Protein AF-A0AA36NDB1-F1 (afdb_monomer_lite)

Sequence (245 aa):
MAWRTVQRSKTLLGPLLLACACWGSLTAFAGSSLCRSLRPSASLAAVTEAKVDSKAATEGDPAKLEFETYKFNLAWTKMKQAEEENSPEYPKLKQEVEDLAKVVESLGGSKPAEMMTLDEAERKVREVREDLSFEKLMQMSNEERWLLAQGLGPAFPISLILSYTLYWTLNVPFITYAYYTSVLSGAASMSLVMAGAYATSIPFKPLIYIGAILFTPWVADNIMPAISKFFKLFRLPDEQELNQL

Structure (mmCIF, N/CA/C/O backbone):
data_AF-A0AA36NDB1-F1
#
_entry.id   AF-A0AA36NDB1-F1
#
loop_
_atom_site.group_PDB
_atom_site.id
_atom_site.type_symbol
_atom_site.label_atom_id
_atom_site.label_alt_id
_atom_site.label_comp_id
_atom_site.label_asym_id
_atom_site.label_entity_id
_atom_site.label_seq_id
_atom_site.pdbx_PDB_ins_code
_atom_site.Cartn_x
_atom_site.Cartn_y
_atom_site.Cartn_z
_atom_site.occupancy
_atom_site.B_iso_or_equiv
_atom_site.auth_seq_id
_atom_site.auth_comp_id
_atom_site.auth_asym_id
_atom_site.auth_atom_id
_atom_site.pdbx_PDB_model_num
ATOM 1 N N . MET A 1 1 ? 41.898 -30.732 -46.678 1.00 47.09 1 MET A N 1
ATOM 2 C CA . MET A 1 1 ? 41.596 -29.337 -46.282 1.00 47.09 1 MET A CA 1
ATOM 3 C C . MET A 1 1 ? 40.091 -29.163 -46.042 1.00 47.09 1 MET A C 1
ATOM 5 O O . MET A 1 1 ? 39.421 -28.428 -46.745 1.00 47.09 1 MET A O 1
ATOM 9 N N . ALA A 1 2 ? 39.534 -29.861 -45.057 1.00 49.59 2 ALA A N 1
ATOM 10 C CA . ALA A 1 2 ? 38.176 -29.647 -44.548 1.00 49.59 2 ALA A CA 1
ATOM 11 C C . ALA A 1 2 ? 38.063 -30.423 -43.229 1.00 49.59 2 ALA A C 1
ATOM 13 O O . ALA A 1 2 ? 38.817 -31.377 -43.067 1.00 49.59 2 ALA A O 1
ATOM 14 N N . TRP A 1 3 ? 37.125 -30.044 -42.358 1.00 40.12 3 TRP A N 1
ATOM 15 C CA . TRP A 1 3 ? 36.840 -30.577 -41.009 1.00 40.12 3 TRP A CA 1
ATOM 16 C C . TRP A 1 3 ? 37.455 -29.804 -39.834 1.00 40.12 3 TRP A C 1
ATOM 18 O O . TRP A 1 3 ? 38.320 -30.308 -39.127 1.00 40.12 3 TRP A O 1
ATOM 28 N N . ARG A 1 4 ? 36.928 -28.601 -39.565 1.00 46.88 4 ARG A N 1
ATOM 29 C CA . ARG A 1 4 ? 36.809 -28.039 -38.204 1.00 46.88 4 ARG A CA 1
ATOM 30 C C . ARG A 1 4 ? 35.671 -27.019 -38.153 1.00 46.88 4 ARG A C 1
ATOM 32 O O . ARG A 1 4 ? 35.926 -25.851 -38.403 1.00 46.88 4 ARG A O 1
ATOM 39 N N . THR A 1 5 ? 34.461 -27.437 -37.781 1.00 53.97 5 THR A N 1
ATOM 40 C CA . THR A 1 5 ? 33.398 -26.515 -37.320 1.00 53.97 5 THR A CA 1
ATOM 41 C C . THR A 1 5 ? 32.213 -27.277 -36.718 1.00 53.97 5 THR A C 1
ATOM 43 O O . THR A 1 5 ? 31.152 -27.301 -37.312 1.00 53.97 5 THR A O 1
ATOM 46 N N . VAL A 1 6 ? 32.341 -27.875 -35.525 1.00 52.56 6 VAL A N 1
ATOM 47 C CA . VAL A 1 6 ? 31.178 -28.089 -34.631 1.00 52.56 6 VAL A CA 1
ATOM 48 C C . VAL A 1 6 ? 31.670 -28.205 -33.184 1.00 52.56 6 VAL A C 1
ATOM 50 O O . VAL A 1 6 ? 32.031 -29.288 -32.747 1.00 52.56 6 VAL A O 1
ATOM 53 N N . GLN A 1 7 ? 31.696 -27.102 -32.431 1.00 48.50 7 GLN A N 1
ATOM 54 C CA . GLN A 1 7 ? 31.586 -27.127 -30.961 1.00 48.50 7 GLN A CA 1
ATOM 55 C C . GLN A 1 7 ? 31.475 -25.694 -30.416 1.00 48.50 7 GLN A C 1
ATOM 57 O O . GLN A 1 7 ? 32.484 -25.062 -30.126 1.00 48.50 7 GLN A O 1
ATOM 62 N N . ARG A 1 8 ? 30.251 -25.160 -30.293 1.00 48.09 8 ARG A N 1
ATOM 63 C CA . ARG A 1 8 ? 29.917 -24.019 -29.410 1.00 48.09 8 ARG A CA 1
ATOM 64 C C . ARG A 1 8 ? 28.398 -23.808 -29.369 1.00 48.09 8 ARG A C 1
ATOM 66 O O . ARG A 1 8 ? 27.860 -22.919 -30.010 1.00 48.09 8 ARG A O 1
ATOM 73 N N . SER A 1 9 ? 27.690 -24.650 -28.620 1.00 45.03 9 SER A N 1
ATOM 74 C CA . SER A 1 9 ? 26.262 -24.437 -28.332 1.00 45.03 9 SER A CA 1
ATOM 75 C C . SER A 1 9 ? 25.848 -25.125 -27.025 1.00 45.03 9 SER A C 1
ATOM 77 O O . SER A 1 9 ? 24.987 -25.999 -27.020 1.00 45.03 9 SER A O 1
ATOM 79 N N . LYS A 1 10 ? 26.503 -24.794 -25.903 1.00 50.09 10 LYS A N 1
ATOM 80 C CA . LYS A 1 10 ? 26.083 -25.268 -24.563 1.00 50.09 10 LYS A CA 1
ATOM 81 C C . LYS A 1 10 ? 26.144 -24.204 -23.451 1.00 50.09 10 LYS A C 1
ATOM 83 O O . LYS A 1 10 ? 26.097 -24.554 -22.282 1.00 50.09 10 LYS A O 1
ATOM 88 N N . THR A 1 11 ? 26.198 -22.910 -23.775 1.00 53.69 11 THR A N 1
ATOM 89 C CA . THR A 1 11 ? 26.416 -21.836 -22.775 1.00 53.69 11 THR A CA 1
ATOM 90 C C . THR A 1 11 ? 25.337 -20.748 -22.715 1.00 53.69 11 THR A C 1
ATOM 92 O O . THR A 1 11 ? 25.592 -19.684 -22.166 1.00 53.69 11 THR A O 1
ATOM 95 N N . LEU A 1 12 ? 24.120 -20.986 -23.219 1.00 52.91 12 LEU A N 1
ATOM 96 C CA . LEU A 1 12 ? 23.054 -19.962 -23.221 1.00 52.91 12 LEU A CA 1
ATOM 97 C C . LEU A 1 12 ? 21.886 -20.201 -22.247 1.00 52.91 12 LEU A C 1
ATOM 99 O O . LEU A 1 12 ? 21.042 -19.326 -22.109 1.00 52.91 12 LEU A O 1
ATOM 103 N N . LEU A 1 13 ? 21.849 -21.323 -21.518 1.00 48.81 13 LEU A N 1
ATOM 104 C CA . LEU A 1 13 ? 20.774 -21.614 -20.545 1.00 48.81 13 LEU A CA 1
ATOM 105 C C . LEU A 1 13 ? 21.128 -21.291 -19.080 1.00 48.81 13 LEU A C 1
ATOM 107 O O . LEU A 1 13 ? 20.244 -21.252 -18.233 1.00 48.81 13 LEU A O 1
ATOM 111 N N . GLY A 1 14 ? 22.398 -21.010 -18.774 1.00 44.44 14 GLY A N 1
ATOM 112 C CA . GLY A 1 14 ? 22.846 -20.638 -17.424 1.00 44.44 14 GLY A CA 1
ATOM 113 C C . GLY A 1 14 ? 22.399 -19.254 -16.906 1.00 44.44 14 GLY A C 1
ATOM 114 O O . GLY A 1 14 ? 22.069 -19.156 -15.725 1.00 44.44 14 GLY A O 1
ATOM 115 N N . PRO A 1 15 ? 22.351 -18.177 -17.721 1.00 51.97 15 PRO A N 1
ATOM 116 C CA . PRO A 1 15 ? 22.129 -16.832 -17.180 1.00 51.97 15 PRO A CA 1
ATOM 117 C C . PRO A 1 15 ? 20.669 -16.513 -16.810 1.00 51.97 15 PRO A C 1
ATOM 119 O O . PRO A 1 15 ? 20.437 -15.597 -16.027 1.00 51.97 15 PRO A O 1
ATOM 122 N N . LEU A 1 16 ? 19.685 -17.274 -17.304 1.00 45.41 16 LEU A N 1
ATOM 123 C CA . LEU A 1 16 ? 18.265 -17.046 -16.991 1.00 45.41 16 LEU A CA 1
ATOM 124 C C . LEU A 1 16 ? 17.866 -17.549 -15.593 1.00 45.41 16 LEU A C 1
ATOM 126 O O . LEU A 1 16 ? 17.042 -16.921 -14.934 1.00 45.41 16 LEU A O 1
ATOM 130 N N . LEU A 1 17 ? 18.492 -18.620 -15.095 1.00 47.50 17 LEU A N 1
ATOM 131 C CA . LEU A 1 17 ? 18.220 -19.144 -13.748 1.00 47.50 17 LEU A CA 1
ATOM 132 C C . LEU A 1 17 ? 18.918 -18.338 -12.638 1.00 47.50 17 LEU A C 1
ATOM 134 O O . LEU A 1 17 ? 18.382 -18.235 -11.536 1.00 47.50 17 LEU A O 1
ATOM 138 N N . LEU A 1 18 ? 20.059 -17.693 -12.922 1.00 48.91 18 LEU A N 1
ATOM 139 C CA . LEU A 1 18 ? 20.713 -16.795 -11.958 1.00 48.91 18 LEU A CA 1
ATOM 140 C C . LEU A 1 18 ? 19.969 -15.461 -11.773 1.00 48.91 18 LEU A C 1
ATOM 142 O O . LEU A 1 18 ? 19.995 -14.899 -10.678 1.00 48.91 18 LEU A O 1
ATOM 146 N N . ALA A 1 19 ? 19.268 -14.968 -12.799 1.00 46.62 19 ALA A N 1
ATOM 147 C CA . ALA A 1 19 ? 18.508 -13.721 -12.705 1.00 46.62 19 ALA A CA 1
ATOM 148 C C . ALA A 1 19 ? 17.317 -13.818 -11.727 1.00 46.62 19 ALA A C 1
ATOM 150 O O . ALA A 1 19 ? 17.033 -12.854 -11.017 1.00 46.62 19 ALA A O 1
ATOM 151 N N . CYS A 1 20 ? 16.673 -14.987 -11.609 1.00 45.91 20 CYS A N 1
ATOM 152 C CA . CYS A 1 20 ? 15.628 -15.216 -10.602 1.00 45.91 20 CYS A CA 1
ATOM 153 C C . CYS A 1 20 ? 16.188 -15.327 -9.173 1.00 45.91 20 CYS A C 1
ATOM 155 O O . CYS A 1 20 ? 15.550 -14.857 -8.234 1.00 45.91 20 CYS A O 1
ATOM 157 N N . ALA A 1 21 ? 17.388 -15.893 -8.995 1.00 43.59 21 ALA A N 1
ATOM 158 C CA . ALA A 1 21 ? 17.998 -16.058 -7.674 1.00 43.59 21 ALA A CA 1
ATOM 159 C C . ALA A 1 21 ? 18.501 -14.729 -7.070 1.00 43.59 21 ALA A C 1
ATOM 161 O O . ALA A 1 21 ? 18.385 -14.524 -5.864 1.00 43.59 21 ALA A O 1
ATOM 162 N N . CYS A 1 22 ? 18.985 -13.786 -7.889 1.00 40.06 22 CYS A N 1
ATOM 163 C CA . CYS A 1 22 ? 19.383 -12.457 -7.400 1.00 40.06 22 CYS A CA 1
ATOM 164 C C . CYS A 1 22 ? 18.198 -11.572 -6.972 1.00 40.06 22 CYS A C 1
ATOM 166 O O . CYS A 1 22 ? 18.387 -10.652 -6.176 1.00 40.06 22 CYS A O 1
ATOM 168 N N . TRP A 1 23 ? 16.979 -11.845 -7.449 1.00 45.69 23 TRP A N 1
ATOM 169 C CA . TRP A 1 23 ? 15.807 -11.035 -7.102 1.00 45.69 23 TRP A CA 1
ATOM 170 C C . TRP A 1 23 ? 15.353 -11.250 -5.651 1.00 45.69 23 TRP A C 1
ATOM 172 O O . TRP A 1 23 ? 15.000 -10.287 -4.971 1.00 45.69 23 TRP A O 1
ATOM 182 N N . GLY A 1 24 ? 15.452 -12.483 -5.139 1.00 40.62 24 GLY A N 1
ATOM 183 C CA . GLY A 1 24 ? 15.107 -12.803 -3.747 1.00 40.62 24 GLY A CA 1
ATOM 184 C C . GLY A 1 24 ? 16.002 -12.112 -2.709 1.00 40.62 24 GLY A C 1
ATOM 185 O O . GLY A 1 24 ? 15.562 -11.842 -1.593 1.00 40.62 24 GLY A O 1
ATOM 186 N N . SER A 1 25 ? 17.241 -11.759 -3.072 1.00 42.75 25 SER A N 1
ATOM 187 C CA . SER A 1 25 ? 18.168 -11.058 -2.172 1.00 42.75 25 SER A CA 1
ATOM 188 C C . SER A 1 25 ? 17.995 -9.534 -2.167 1.00 42.75 25 SER A C 1
ATOM 190 O O . SER A 1 25 ? 18.327 -8.898 -1.168 1.00 42.75 25 SER A O 1
ATOM 192 N N . LEU A 1 26 ? 17.436 -8.928 -3.223 1.00 41.00 26 LEU A N 1
ATOM 193 C CA . LEU A 1 26 ? 17.205 -7.475 -3.263 1.00 41.00 26 LEU A CA 1
ATOM 194 C C . LEU A 1 26 ? 15.983 -7.035 -2.443 1.00 41.00 26 LEU A C 1
ATOM 196 O O . LEU A 1 26 ? 15.991 -5.937 -1.887 1.00 41.00 26 LEU A O 1
ATOM 200 N N . THR A 1 27 ? 14.973 -7.893 -2.277 1.00 46.31 27 THR A N 1
ATOM 201 C CA . THR A 1 27 ? 13.849 -7.627 -1.361 1.00 46.31 27 THR A CA 1
ATOM 202 C C . THR A 1 27 ? 14.247 -7.752 0.112 1.00 46.31 27 THR A C 1
ATOM 204 O O . THR A 1 27 ? 13.678 -7.061 0.951 1.00 46.31 27 THR A O 1
ATOM 207 N N . ALA A 1 28 ? 15.272 -8.550 0.435 1.00 42.09 28 ALA A N 1
ATOM 208 C CA . ALA A 1 28 ? 15.806 -8.658 1.795 1.00 42.09 28 ALA A CA 1
ATOM 209 C C . ALA A 1 28 ? 16.692 -7.461 2.202 1.00 42.09 28 ALA A C 1
ATOM 211 O O . ALA A 1 28 ? 16.848 -7.185 3.389 1.00 42.09 28 ALA A O 1
ATOM 212 N N . PHE A 1 29 ? 17.258 -6.716 1.243 1.00 37.47 29 PHE A N 1
ATOM 213 C CA . PHE A 1 29 ? 18.163 -5.597 1.540 1.00 37.47 29 PHE A CA 1
ATOM 214 C C . PHE A 1 29 ? 17.450 -4.237 1.675 1.00 37.47 29 PHE A C 1
ATOM 216 O O . PHE A 1 29 ? 17.952 -3.341 2.354 1.00 37.47 29 PHE A O 1
ATOM 223 N N . ALA A 1 30 ? 16.249 -4.082 1.106 1.00 40.00 30 ALA A N 1
ATOM 224 C CA . ALA A 1 30 ? 15.452 -2.858 1.250 1.00 40.00 30 ALA A CA 1
ATOM 225 C C . ALA A 1 30 ? 14.817 -2.690 2.649 1.00 40.00 30 ALA A C 1
ATOM 227 O O . ALA A 1 30 ? 14.478 -1.571 3.026 1.00 40.00 30 ALA A O 1
ATOM 228 N N . GLY A 1 31 ? 14.709 -3.765 3.443 1.00 35.62 31 GLY A N 1
ATOM 229 C CA . GLY A 1 31 ? 14.227 -3.708 4.832 1.00 35.62 31 GLY A CA 1
ATOM 230 C C . GLY A 1 31 ? 15.274 -3.246 5.854 1.00 35.62 31 GLY A C 1
ATOM 231 O O . GLY A 1 31 ? 14.922 -2.769 6.927 1.00 35.62 31 GLY A O 1
ATOM 232 N N . SER A 1 32 ? 16.567 -3.331 5.527 1.00 37.97 32 SER A N 1
ATOM 233 C CA . SER A 1 32 ? 17.648 -3.155 6.513 1.00 37.97 32 SER A CA 1
ATOM 234 C C . SER A 1 32 ? 18.238 -1.742 6.551 1.00 37.97 32 SER A C 1
ATOM 236 O O . SER A 1 32 ? 18.893 -1.373 7.525 1.00 37.97 32 SER A O 1
ATOM 238 N N . SER A 1 33 ? 18.016 -0.930 5.510 1.00 38.81 33 SER A N 1
ATOM 239 C CA . SER A 1 33 ? 18.625 0.406 5.394 1.00 38.81 33 SER A CA 1
ATOM 240 C C . SER A 1 33 ? 17.732 1.559 5.869 1.00 38.81 33 SER A C 1
ATOM 242 O O . SER A 1 33 ? 18.218 2.684 5.965 1.00 38.81 33 SER A O 1
ATOM 244 N N . LEU A 1 34 ? 16.458 1.313 6.192 1.00 40.50 34 LEU A N 1
ATOM 245 C CA . LEU A 1 34 ? 15.529 2.352 6.667 1.00 40.50 34 LEU A CA 1
ATOM 246 C C . LEU A 1 34 ? 15.464 2.485 8.201 1.00 40.50 34 LEU A C 1
ATOM 248 O O . LEU A 1 34 ? 14.891 3.447 8.697 1.00 40.50 34 LEU A O 1
ATOM 252 N N . CYS A 1 35 ? 16.121 1.600 8.963 1.00 40.00 35 CYS A N 1
ATOM 253 C CA . CYS A 1 35 ? 16.142 1.654 10.436 1.00 40.00 35 CYS A CA 1
ATOM 254 C C . CYS A 1 35 ? 17.392 2.308 11.052 1.00 40.00 35 CYS A C 1
ATOM 256 O O . CYS A 1 35 ? 17.538 2.308 12.273 1.00 40.00 35 CYS A O 1
ATOM 258 N N . ARG A 1 36 ? 18.320 2.862 10.261 1.00 40.25 36 ARG A N 1
ATOM 259 C CA . ARG A 1 36 ? 19.597 3.371 10.792 1.00 40.25 36 ARG A CA 1
ATOM 260 C C . ARG A 1 36 ? 19.917 4.788 10.312 1.00 40.25 36 ARG A C 1
ATOM 262 O O . ARG A 1 36 ? 20.909 4.973 9.627 1.00 40.25 36 ARG A O 1
ATOM 269 N N . SER A 1 37 ? 19.086 5.771 10.676 1.00 40.94 37 SER A N 1
ATOM 270 C CA . SER A 1 37 ? 19.508 7.156 10.989 1.00 40.94 37 SER A CA 1
ATOM 271 C C . SER A 1 37 ? 18.300 8.091 11.158 1.00 40.94 37 SER A C 1
ATOM 273 O O . SER A 1 37 ? 17.978 8.865 10.263 1.00 40.94 37 SER A O 1
ATOM 275 N N . LEU A 1 38 ? 17.678 8.083 12.336 1.00 38.22 38 LEU A N 1
ATOM 276 C CA . LEU A 1 38 ? 16.927 9.239 12.835 1.00 38.22 38 LEU A CA 1
ATOM 277 C C . LEU A 1 38 ? 17.410 9.525 14.259 1.00 38.22 38 LEU A C 1
ATOM 279 O O . LEU A 1 38 ? 16.829 9.084 15.245 1.00 38.22 38 LEU A O 1
ATOM 283 N N . ARG A 1 39 ? 18.539 10.240 14.357 1.00 35.44 39 ARG A N 1
ATOM 284 C CA . ARG A 1 39 ? 18.769 11.121 15.507 1.00 35.44 39 ARG A CA 1
ATOM 285 C C . ARG A 1 39 ? 17.896 12.360 15.293 1.00 35.44 39 ARG A C 1
ATOM 287 O O . ARG A 1 39 ? 17.911 12.892 14.183 1.00 35.44 39 ARG A O 1
ATOM 294 N N . PRO A 1 40 ? 17.185 12.851 16.315 1.00 36.19 40 PRO A N 1
ATOM 295 C CA . PRO A 1 40 ? 16.485 14.118 16.217 1.00 36.19 40 PRO A CA 1
ATOM 296 C C . PRO A 1 40 ? 17.521 15.249 16.239 1.00 36.19 40 PRO A C 1
ATOM 298 O O . PRO A 1 40 ? 18.122 15.539 17.273 1.00 36.19 40 PRO A O 1
ATOM 301 N N . SER A 1 41 ? 17.757 15.876 15.087 1.00 33.31 41 SER A N 1
ATOM 302 C CA . SER A 1 41 ? 18.360 17.208 15.051 1.00 33.31 41 SER A CA 1
ATOM 303 C C . SER A 1 41 ? 17.277 18.216 15.416 1.00 33.31 41 SER A C 1
ATOM 305 O O . SER A 1 41 ? 16.328 18.438 14.667 1.00 33.31 41 SER A O 1
ATOM 307 N N . ALA A 1 42 ? 17.426 18.804 16.596 1.00 39.97 42 ALA A N 1
ATOM 308 C CA . ALA A 1 42 ? 16.650 19.933 17.070 1.00 39.97 42 ALA A CA 1
ATOM 309 C C . ALA A 1 42 ? 16.959 21.181 16.225 1.00 39.97 42 ALA A C 1
ATOM 311 O O . ALA A 1 42 ? 17.835 21.956 16.587 1.00 39.97 42 ALA A O 1
ATOM 312 N N . SER A 1 43 ? 16.280 21.365 15.090 1.00 40.12 43 SER A N 1
ATOM 313 C CA . SER A 1 43 ? 16.201 22.662 14.393 1.00 40.12 43 SER A CA 1
ATOM 314 C C . SER A 1 43 ? 15.240 22.607 13.198 1.00 40.12 43 SER A C 1
ATOM 316 O O . SER A 1 43 ? 15.683 22.654 12.057 1.00 40.12 43 SER A O 1
ATOM 318 N N . LEU A 1 44 ? 13.931 22.481 13.421 1.00 34.31 44 LEU A N 1
ATOM 319 C CA . LEU A 1 44 ? 12.923 22.700 12.363 1.00 34.31 44 LEU A CA 1
ATOM 320 C C . LEU A 1 44 ? 11.564 23.136 12.945 1.00 34.31 44 LEU A C 1
ATOM 322 O O . LEU A 1 44 ? 10.510 22.857 12.392 1.00 34.31 44 LEU A O 1
ATOM 326 N N . ALA A 1 45 ? 11.591 23.864 14.063 1.00 33.97 45 ALA A N 1
ATOM 327 C CA . ALA A 1 45 ? 10.406 24.440 14.705 1.00 33.97 45 ALA A CA 1
ATOM 328 C C . ALA A 1 45 ? 9.936 25.761 14.052 1.00 33.97 45 ALA A C 1
ATOM 330 O O . ALA A 1 45 ? 9.344 26.595 14.725 1.00 33.97 45 ALA A O 1
ATOM 331 N N . ALA A 1 46 ? 10.248 26.012 12.776 1.00 34.84 46 ALA A N 1
ATOM 332 C CA . ALA A 1 46 ? 10.036 27.340 12.198 1.00 34.84 46 ALA A CA 1
ATOM 333 C C . ALA A 1 46 ? 9.788 27.359 10.682 1.00 34.84 46 ALA A C 1
ATOM 335 O O . ALA A 1 46 ? 10.284 28.262 10.028 1.00 34.84 46 ALA A O 1
ATOM 336 N N . VAL A 1 47 ? 9.052 26.401 10.103 1.00 36.22 47 VAL A N 1
ATOM 337 C CA . VAL A 1 47 ? 8.407 26.590 8.781 1.00 36.22 47 VAL A CA 1
ATOM 338 C C . VAL A 1 47 ? 7.162 25.694 8.669 1.00 36.22 47 VAL A C 1
ATOM 340 O O . VAL A 1 47 ? 7.140 24.744 7.897 1.00 36.22 47 VAL A O 1
ATOM 343 N N . THR A 1 48 ? 6.115 25.973 9.443 1.00 35.97 48 THR A N 1
ATOM 344 C CA . THR A 1 48 ? 4.763 25.443 9.172 1.00 35.97 48 THR A CA 1
ATOM 345 C C . THR A 1 48 ? 3.713 26.487 9.535 1.00 35.97 48 THR A C 1
ATOM 347 O O . THR A 1 48 ? 2.875 26.285 10.404 1.00 35.97 48 THR A O 1
ATOM 350 N N . GLU A 1 49 ? 3.762 27.624 8.850 1.00 40.53 49 GLU A N 1
ATOM 351 C CA . GLU A 1 49 ? 2.593 28.473 8.639 1.00 40.53 49 GLU A CA 1
ATOM 352 C C . GLU A 1 49 ? 2.409 28.596 7.128 1.00 40.53 49 GLU A C 1
ATOM 354 O O . GLU A 1 49 ? 3.121 29.362 6.487 1.00 40.53 49 GLU A O 1
ATOM 359 N N . ALA A 1 50 ? 1.521 27.783 6.547 1.00 37.72 50 ALA A N 1
ATOM 360 C CA . ALA A 1 50 ? 0.707 28.156 5.386 1.00 37.72 50 ALA A CA 1
ATOM 361 C C . ALA A 1 50 ? -0.136 26.971 4.881 1.00 37.72 50 ALA A C 1
ATOM 363 O O . ALA A 1 50 ? 0.313 26.149 4.089 1.00 37.72 50 ALA A O 1
ATOM 364 N N . LYS A 1 51 ? -1.419 27.026 5.254 1.00 39.81 51 LYS A N 1
ATOM 365 C CA . LYS A 1 51 ? -2.556 26.888 4.334 1.00 39.81 51 LYS A CA 1
ATOM 366 C C . LYS A 1 51 ? -2.872 25.487 3.789 1.00 39.81 51 LYS A C 1
ATOM 368 O O . LYS A 1 51 ? -2.699 25.205 2.608 1.00 39.81 51 LYS A O 1
ATOM 373 N N . VAL A 1 52 ? -3.513 24.685 4.638 1.00 35.12 52 VAL A N 1
ATOM 374 C CA . VAL A 1 52 ? -4.535 23.721 4.205 1.00 35.12 52 VAL A CA 1
ATOM 375 C C . VAL A 1 52 ? -5.869 24.186 4.782 1.00 35.12 52 VAL A C 1
ATOM 377 O O . VAL A 1 52 ? -6.192 23.951 5.943 1.00 35.12 52 VAL A O 1
ATOM 380 N N . ASP A 1 53 ? -6.624 24.903 3.952 1.00 42.78 53 ASP A N 1
ATOM 381 C CA . ASP A 1 53 ? -8.030 25.208 4.184 1.00 42.78 53 ASP A CA 1
ATOM 382 C C . ASP A 1 53 ? -8.835 23.901 4.072 1.00 42.78 53 ASP A C 1
ATOM 384 O O . ASP A 1 53 ? -9.273 23.509 2.992 1.00 42.78 53 ASP A O 1
ATOM 388 N N . SER A 1 54 ? -9.042 23.223 5.202 1.00 35.84 54 SER A N 1
ATOM 389 C CA . SER A 1 54 ? -10.153 22.287 5.370 1.00 35.84 54 SER A CA 1
ATOM 390 C C . SER A 1 54 ? -10.994 22.733 6.565 1.00 35.84 54 SER A C 1
ATOM 392 O O . SER A 1 54 ? -10.556 22.812 7.712 1.00 35.84 54 SER A O 1
ATOM 394 N N . LYS A 1 55 ? -12.226 23.128 6.249 1.00 38.56 55 LYS A N 1
ATOM 395 C CA . LYS A 1 55 ? -13.275 23.504 7.194 1.00 38.56 55 LYS A CA 1
ATOM 396 C C . LYS A 1 55 ? -13.625 22.314 8.094 1.00 38.56 55 LYS A C 1
ATOM 398 O O . LYS A 1 55 ? -14.503 21.539 7.742 1.00 38.56 55 LYS A O 1
ATOM 403 N N . ALA A 1 56 ? -12.949 22.207 9.233 1.00 34.25 56 ALA A N 1
ATOM 404 C CA . ALA A 1 56 ? -13.483 21.805 10.543 1.00 34.25 56 ALA A CA 1
ATOM 405 C C . ALA A 1 56 ? -12.371 21.868 11.612 1.00 34.25 56 ALA A C 1
ATOM 407 O O . ALA A 1 56 ? -12.261 21.000 12.471 1.00 34.25 56 ALA A O 1
ATOM 408 N N . ALA A 1 57 ? -11.520 22.895 11.562 1.00 41.31 57 ALA A N 1
ATOM 409 C CA . ALA A 1 57 ? -10.622 23.212 12.662 1.00 41.31 57 ALA A CA 1
ATOM 410 C C . ALA A 1 57 ? -11.437 23.896 13.769 1.00 41.31 57 ALA A C 1
ATOM 412 O O . ALA A 1 57 ? -11.632 25.110 13.759 1.00 41.31 57 ALA A O 1
ATOM 413 N N . THR A 1 58 ? -11.937 23.102 14.710 1.00 44.16 58 THR A N 1
ATOM 414 C CA . THR A 1 58 ? -12.060 23.594 16.084 1.00 44.16 58 THR A CA 1
ATOM 415 C C . THR A 1 58 ? -10.682 23.370 16.692 1.00 44.16 58 THR A C 1
ATOM 417 O O . THR A 1 58 ? -10.217 22.235 16.701 1.00 44.16 58 THR A O 1
ATOM 420 N N . GLU A 1 59 ? -10.002 24.445 17.088 1.00 45.06 59 GLU A N 1
ATOM 421 C CA . GLU A 1 59 ? -8.665 24.451 17.696 1.00 45.06 59 GLU A CA 1
ATOM 422 C C . GLU A 1 59 ? -8.515 23.350 18.761 1.00 45.06 59 GLU A C 1
ATOM 424 O O . GLU A 1 59 ? -8.961 23.482 19.901 1.00 45.06 59 GLU A O 1
ATOM 429 N N . GLY A 1 60 ? -7.905 22.230 18.379 1.00 54.09 60 GLY A N 1
ATOM 430 C CA . GLY A 1 60 ? -7.480 21.187 19.297 1.00 54.09 60 GLY A CA 1
ATOM 431 C C . GLY A 1 60 ? -5.999 21.374 19.570 1.00 54.09 60 GLY A C 1
ATOM 432 O O . GLY A 1 60 ? -5.185 21.117 18.689 1.00 54.09 60 GLY A O 1
ATOM 433 N N . ASP A 1 61 ? -5.651 21.826 20.774 1.00 71.75 61 ASP A N 1
ATOM 434 C CA . ASP A 1 61 ? -4.266 21.840 21.249 1.00 71.75 61 ASP A CA 1
ATOM 435 C C . ASP A 1 61 ? -3.653 20.440 21.029 1.00 71.75 61 ASP A C 1
ATOM 437 O O . ASP A 1 61 ? -4.187 19.465 21.573 1.00 71.75 61 ASP A O 1
ATOM 441 N N . PRO A 1 62 ? -2.554 20.285 20.267 1.00 74.81 62 PRO A N 1
ATOM 442 C CA . PRO A 1 62 ? -1.976 18.967 19.984 1.00 74.8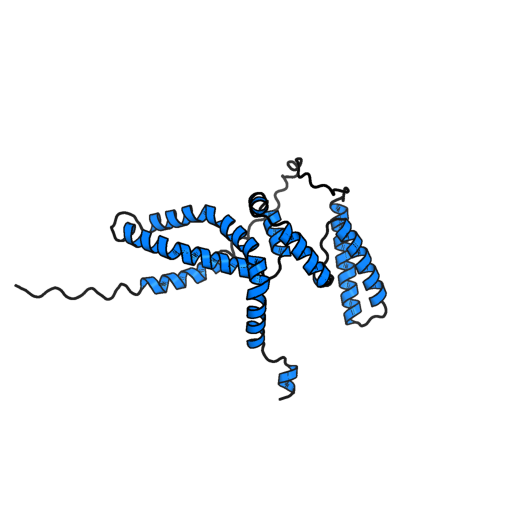1 62 PRO A CA 1
ATOM 443 C C . PRO A 1 62 ? -1.592 18.225 21.274 1.00 74.81 62 PRO A C 1
ATOM 445 O O . PRO A 1 62 ? -1.779 17.015 21.382 1.00 74.81 62 PRO A O 1
ATOM 448 N N . ALA A 1 63 ? -1.182 18.965 22.309 1.00 81.38 63 ALA A N 1
ATOM 449 C CA . ALA A 1 63 ? -0.910 18.428 23.640 1.00 81.38 63 ALA A CA 1
ATOM 450 C C . ALA A 1 63 ? -2.155 17.821 24.318 1.00 81.38 63 ALA A C 1
ATOM 452 O O . ALA A 1 63 ? -2.055 16.846 25.064 1.00 81.38 63 ALA A O 1
ATOM 453 N N . LYS A 1 64 ? -3.346 18.372 24.052 1.00 85.69 64 LYS A N 1
ATOM 454 C CA . LYS A 1 64 ? -4.611 17.856 24.585 1.00 85.69 64 LYS A CA 1
ATOM 455 C C . LYS A 1 64 ? -5.012 16.557 23.890 1.00 85.69 64 LYS A C 1
ATOM 457 O O . LYS A 1 64 ? -5.467 15.635 24.562 1.00 85.69 64 LYS A O 1
ATOM 462 N N . LEU A 1 65 ? -4.798 16.459 22.576 1.00 81.56 65 LEU A N 1
ATOM 463 C CA . LEU A 1 65 ? -5.033 15.224 21.825 1.00 81.56 65 LEU A CA 1
ATOM 464 C C . LEU A 1 65 ? -4.130 14.090 22.326 1.00 81.56 65 LEU A C 1
ATOM 466 O O . LEU A 1 65 ? -4.617 12.988 22.581 1.00 81.56 65 LEU A O 1
ATOM 470 N N . GLU A 1 66 ? -2.835 14.354 22.511 1.00 81.31 66 GLU A N 1
ATOM 471 C CA . GLU A 1 66 ? -1.888 13.364 23.039 1.00 81.31 66 GLU A CA 1
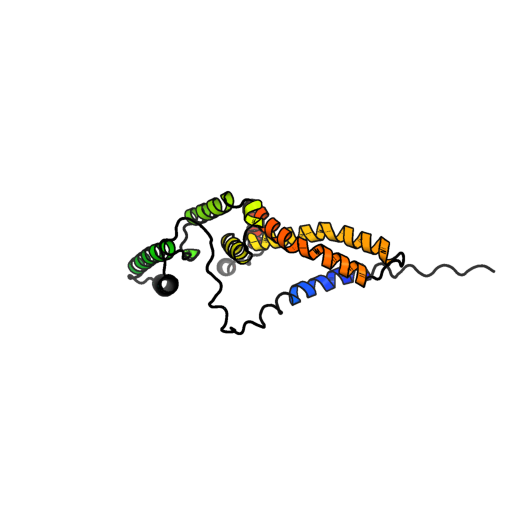ATOM 472 C C . GLU A 1 66 ? -2.281 12.893 24.446 1.00 81.31 66 GLU A C 1
ATOM 474 O O . GLU A 1 66 ? -2.278 11.691 24.725 1.00 81.31 66 GLU A O 1
ATOM 479 N N . PHE A 1 67 ? -2.686 13.822 25.316 1.00 89.31 67 PHE A N 1
ATOM 480 C CA . PHE A 1 67 ? -3.114 13.504 26.677 1.00 89.31 67 PHE A CA 1
ATOM 481 C C . PHE A 1 67 ? -4.385 12.642 26.715 1.00 89.31 67 PHE A C 1
ATOM 483 O O . PHE A 1 67 ? -4.419 11.625 27.414 1.00 89.31 67 PHE A O 1
ATOM 490 N N . GLU A 1 68 ? -5.418 13.004 25.949 1.00 86.31 68 GLU A N 1
ATOM 491 C CA . GLU A 1 68 ? -6.661 12.224 25.884 1.00 86.31 68 GLU A CA 1
ATOM 492 C C . GLU A 1 68 ? -6.432 10.856 25.228 1.00 86.31 68 GLU A C 1
ATOM 494 O O . GLU A 1 68 ? -6.972 9.853 25.692 1.00 86.31 68 GLU A O 1
ATOM 499 N N . THR A 1 69 ? -5.554 10.774 24.224 1.00 83.31 69 THR A N 1
ATOM 500 C CA . THR A 1 69 ? -5.159 9.499 23.601 1.00 83.31 69 THR A CA 1
ATOM 501 C C . THR A 1 69 ?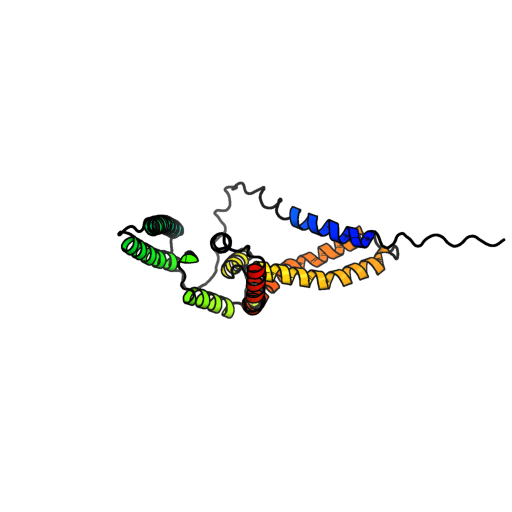 -4.431 8.595 24.599 1.00 83.31 69 THR A C 1
ATOM 503 O O . THR A 1 69 ? -4.701 7.396 24.675 1.00 83.31 69 THR A O 1
ATOM 506 N N . TYR A 1 70 ? -3.537 9.154 25.420 1.00 87.19 70 TYR A N 1
ATOM 507 C CA . TYR A 1 70 ? -2.865 8.407 26.484 1.00 87.19 70 TYR A CA 1
ATOM 508 C C . TYR A 1 70 ? -3.859 7.887 27.531 1.00 87.19 70 TYR A C 1
ATOM 510 O O . TYR A 1 70 ? -3.825 6.709 27.895 1.00 87.19 70 TYR A O 1
ATOM 518 N N . LYS A 1 71 ? -4.782 8.744 27.985 1.00 90.19 71 LYS A N 1
ATOM 519 C CA . LYS A 1 71 ? -5.827 8.375 28.949 1.00 90.19 71 LYS A CA 1
ATOM 520 C C . LYS A 1 71 ? -6.736 7.280 28.397 1.00 90.19 71 LYS A C 1
ATOM 522 O O . LYS A 1 71 ? -7.043 6.323 29.106 1.00 90.19 71 LYS A O 1
ATOM 527 N N . PHE A 1 72 ? -7.102 7.399 27.127 1.00 89.12 72 PHE A N 1
ATOM 528 C CA . PHE A 1 72 ? -7.860 6.399 26.397 1.00 89.12 72 PHE A CA 1
ATOM 529 C C . PHE A 1 72 ? -7.132 5.046 26.357 1.00 89.12 72 PHE A C 1
ATOM 531 O O . PHE A 1 72 ? -7.710 4.038 26.752 1.00 89.12 72 PHE A O 1
ATOM 538 N N . ASN A 1 73 ? -5.848 5.013 25.985 1.00 87.00 73 ASN A N 1
ATOM 539 C CA . ASN A 1 73 ? -5.059 3.773 25.944 1.00 87.00 73 ASN A CA 1
ATOM 540 C C . ASN A 1 73 ? -4.954 3.098 27.324 1.00 87.00 73 ASN A C 1
ATOM 542 O O . ASN A 1 73 ? -4.999 1.871 27.449 1.00 87.00 73 ASN A O 1
ATOM 546 N N . LEU A 1 74 ? -4.850 3.896 28.387 1.00 91.00 74 LEU A N 1
ATOM 547 C CA . LEU A 1 74 ? -4.778 3.393 29.756 1.00 91.00 74 LEU A CA 1
ATOM 548 C C . LEU A 1 74 ? -6.134 2.853 30.245 1.00 91.00 74 LEU A C 1
ATOM 550 O O . LEU A 1 74 ? -6.183 1.822 30.912 1.00 91.00 74 LEU A O 1
ATOM 554 N N . ALA A 1 75 ? -7.244 3.505 29.894 1.00 90.44 75 ALA A N 1
ATOM 555 C CA . ALA A 1 75 ? -8.587 2.993 30.175 1.00 90.44 75 ALA A CA 1
ATOM 556 C C . ALA A 1 75 ? -8.889 1.714 29.374 1.00 90.44 75 ALA A C 1
ATOM 558 O O . ALA A 1 75 ? -9.429 0.755 29.921 1.00 90.44 75 ALA A O 1
ATOM 559 N N . TRP A 1 76 ? -8.463 1.665 28.110 1.00 88.56 76 TRP A N 1
ATOM 560 C CA . TRP A 1 76 ? -8.605 0.508 27.226 1.00 88.56 76 TRP A CA 1
ATOM 561 C C . TRP A 1 76 ? -7.923 -0.743 27.786 1.00 88.56 76 TRP A C 1
ATOM 563 O O . TRP A 1 76 ? -8.530 -1.807 27.883 1.00 88.56 76 TRP A O 1
ATOM 573 N N . THR A 1 77 ? -6.668 -0.605 28.211 1.00 89.69 77 THR A N 1
ATOM 574 C CA . THR A 1 77 ? -5.898 -1.709 28.807 1.00 89.69 77 THR A CA 1
ATOM 575 C C . THR A 1 77 ? -6.524 -2.220 30.103 1.00 89.69 77 THR A C 1
ATOM 577 O O . THR A 1 77 ? -6.626 -3.430 30.290 1.00 89.69 77 THR A O 1
ATOM 580 N N . LYS A 1 78 ? -7.025 -1.324 30.962 1.00 92.00 78 LYS A N 1
ATOM 581 C CA . LYS A 1 78 ? -7.767 -1.707 32.176 1.00 92.00 78 LYS A CA 1
ATOM 582 C C . LYS A 1 78 ? -9.078 -2.418 31.867 1.00 92.00 78 LYS A C 1
ATOM 584 O O . LYS A 1 78 ? -9.412 -3.395 32.525 1.00 92.00 78 LYS A O 1
ATOM 589 N N . MET A 1 79 ? -9.812 -1.945 30.862 1.00 92.31 79 MET A N 1
ATOM 590 C CA . MET A 1 79 ? -11.041 -2.592 30.412 1.00 92.31 79 MET A CA 1
ATOM 591 C C . MET A 1 79 ? -10.754 -4.013 29.906 1.00 92.31 79 MET A C 1
ATOM 593 O O . MET A 1 79 ? -11.490 -4.928 30.260 1.00 92.31 79 MET A O 1
ATOM 597 N N . LYS A 1 80 ? -9.666 -4.219 29.149 1.00 90.38 80 LYS A N 1
ATOM 598 C CA . LYS A 1 80 ? -9.239 -5.551 28.685 1.00 90.38 80 LYS A CA 1
ATOM 599 C C . LYS A 1 80 ? -8.844 -6.487 29.826 1.00 90.38 80 LYS A C 1
ATOM 601 O O . LYS A 1 80 ? -9.282 -7.629 29.844 1.00 90.38 80 LYS A O 1
ATOM 606 N N . GLN A 1 81 ? -8.107 -5.993 30.818 1.00 91.56 81 GLN A N 1
ATOM 607 C CA . GLN A 1 81 ? -7.798 -6.775 32.020 1.00 91.56 81 GLN A CA 1
ATOM 608 C C . GLN A 1 81 ? -9.071 -7.164 32.789 1.00 91.56 81 GLN A C 1
ATOM 610 O O . GLN A 1 81 ? -9.243 -8.319 33.163 1.00 91.56 81 GLN A O 1
ATOM 615 N N . ALA A 1 82 ? -10.010 -6.229 32.957 1.00 91.56 82 ALA A N 1
ATOM 616 C CA . ALA A 1 82 ? -11.290 -6.499 33.613 1.00 91.56 82 ALA A CA 1
ATOM 617 C C . ALA A 1 82 ? -12.176 -7.490 32.829 1.00 91.56 82 ALA A C 1
ATOM 619 O O . ALA A 1 82 ? -12.942 -8.232 33.445 1.00 91.56 82 ALA A O 1
ATOM 620 N N . GLU A 1 83 ? -12.077 -7.501 31.494 1.00 90.81 83 GLU A N 1
ATOM 621 C CA . GLU A 1 83 ? -12.735 -8.471 30.604 1.00 90.81 83 GLU A CA 1
ATOM 622 C C . GLU A 1 83 ? -12.202 -9.888 30.843 1.00 90.81 83 GLU A C 1
ATOM 624 O O . GLU A 1 83 ? -12.982 -10.816 31.045 1.00 90.81 83 GLU A O 1
ATOM 629 N N . GLU A 1 84 ? -10.876 -10.041 30.887 1.00 92.31 84 GLU A N 1
ATOM 630 C CA . GLU A 1 84 ? -10.208 -11.323 31.141 1.00 92.31 84 GLU A CA 1
ATOM 631 C C . GLU A 1 84 ? -10.513 -11.861 32.549 1.00 92.31 84 GLU A C 1
ATOM 633 O O . GLU A 1 84 ? -10.746 -13.058 32.732 1.00 92.31 84 GLU A O 1
ATOM 638 N N . GLU A 1 85 ? -10.588 -10.973 33.541 1.00 94.31 85 GLU A N 1
ATOM 639 C CA . GLU A 1 85 ? -10.884 -11.319 34.934 1.00 94.31 85 GLU A CA 1
ATOM 640 C C . GLU A 1 85 ? -12.387 -11.517 35.222 1.00 94.31 85 GLU A C 1
ATOM 642 O O . GLU A 1 85 ? -12.747 -11.905 36.334 1.00 94.31 85 GLU A O 1
ATOM 647 N N . ASN A 1 86 ? -13.279 -11.274 34.249 1.00 92.62 86 ASN A N 1
ATOM 648 C CA . ASN A 1 86 ? -14.740 -11.230 34.442 1.00 92.62 86 ASN A CA 1
ATOM 649 C C . ASN A 1 86 ? -15.158 -10.328 35.621 1.00 92.62 86 ASN A C 1
ATOM 651 O O . ASN A 1 86 ? -16.078 -10.637 36.386 1.00 92.62 86 ASN A O 1
ATOM 655 N N . SER A 1 87 ? -14.460 -9.204 35.783 1.00 91.56 87 SER A N 1
ATOM 656 C CA . SER A 1 87 ? -14.690 -8.277 36.885 1.00 91.56 87 SER A CA 1
ATOM 657 C C . SER A 1 87 ? -16.055 -7.581 36.745 1.00 91.56 87 SER A C 1
ATOM 659 O O . SER A 1 87 ? -16.413 -7.131 35.650 1.00 91.56 87 SER A O 1
ATOM 661 N N . PRO A 1 88 ? -16.820 -7.397 37.842 1.00 90.75 88 PRO A N 1
ATOM 662 C CA . PRO A 1 88 ? -18.089 -6.661 37.820 1.00 90.75 88 PRO A CA 1
ATOM 663 C C . PRO A 1 88 ? -17.927 -5.174 37.457 1.00 90.75 88 PRO A C 1
ATOM 665 O O . PRO A 1 88 ? -18.921 -4.481 37.234 1.00 90.75 88 PRO A O 1
ATOM 668 N N . GLU A 1 89 ? -16.693 -4.665 37.399 1.00 90.69 89 GLU A N 1
ATOM 669 C CA . GLU A 1 89 ? -16.379 -3.291 36.994 1.00 90.69 89 GLU A CA 1
ATOM 670 C C . GLU A 1 89 ? -16.323 -3.102 35.471 1.00 90.69 89 GLU A C 1
ATOM 672 O O . GLU A 1 89 ? -16.436 -1.968 34.997 1.00 90.69 89 GLU A O 1
ATOM 677 N N . TYR A 1 90 ? -16.232 -4.189 34.696 1.00 90.75 90 TYR A N 1
ATOM 678 C CA . TYR A 1 90 ? -16.182 -4.160 33.231 1.00 90.75 90 TYR A CA 1
ATOM 679 C C . TYR A 1 90 ? -17.243 -3.258 32.566 1.00 90.75 90 TYR A C 1
ATOM 681 O O . TYR A 1 90 ? -16.857 -2.420 31.750 1.00 90.75 90 TYR A O 1
ATOM 689 N N . PRO A 1 91 ? -18.553 -3.324 32.897 1.00 90.88 91 PRO A N 1
ATOM 690 C CA . PRO A 1 91 ? -19.550 -2.478 32.236 1.00 90.88 91 PRO A CA 1
ATOM 691 C C . PRO A 1 91 ? -19.333 -0.978 32.481 1.00 90.88 91 PRO A C 1
ATOM 693 O O . PRO A 1 91 ? -19.633 -0.174 31.602 1.00 90.88 91 PRO A O 1
ATOM 696 N N . LYS A 1 92 ? -18.782 -0.592 33.640 1.00 92.62 92 LYS A N 1
ATOM 697 C CA . LYS A 1 92 ? -18.467 0.814 33.943 1.00 92.62 92 LYS A CA 1
ATOM 698 C C . LYS A 1 92 ? -17.254 1.284 33.143 1.00 92.62 92 LYS A C 1
ATOM 700 O O . LYS A 1 92 ? -17.321 2.320 32.491 1.00 92.62 92 LYS A O 1
ATOM 705 N N . LEU A 1 93 ? -16.185 0.484 33.136 1.00 90.12 93 LEU A N 1
ATOM 706 C CA . LEU A 1 93 ? -14.970 0.741 32.354 1.00 90.12 93 LEU A CA 1
ATOM 707 C C . LEU A 1 93 ? -15.263 0.822 30.855 1.00 90.12 93 LEU A C 1
ATOM 709 O O . LEU A 1 93 ? -14.730 1.690 30.171 1.00 90.12 93 LEU A O 1
ATOM 713 N N . LYS A 1 94 ? -16.150 -0.039 30.349 1.00 90.12 94 LYS A N 1
ATOM 714 C CA . LYS A 1 94 ? -16.601 -0.002 28.958 1.00 90.12 94 LYS A CA 1
ATOM 715 C C . LYS A 1 94 ? -17.275 1.329 28.614 1.00 90.12 94 LYS A C 1
ATOM 717 O O . LYS A 1 94 ? -16.959 1.920 27.586 1.00 90.12 94 LYS A O 1
ATOM 722 N N . GLN A 1 95 ? -18.150 1.828 29.487 1.00 91.44 95 GLN A N 1
ATOM 723 C CA . GLN A 1 95 ? -18.825 3.109 29.280 1.00 91.44 95 GLN A CA 1
ATOM 724 C C . GLN A 1 95 ? -17.841 4.294 29.325 1.00 91.44 95 GLN A C 1
ATOM 726 O O . GLN A 1 95 ? -17.901 5.175 28.471 1.00 91.44 95 GLN A O 1
ATOM 731 N N . GLU A 1 96 ? -16.876 4.282 30.253 1.00 90.31 96 GLU A N 1
ATOM 732 C CA . GLU A 1 96 ? -15.805 5.293 30.315 1.00 90.31 96 GLU A CA 1
ATOM 733 C C . GLU A 1 96 ? -14.933 5.301 29.053 1.00 90.31 96 GLU A C 1
ATOM 735 O O . GLU A 1 96 ? -14.584 6.361 28.529 1.00 90.31 96 GLU A O 1
ATOM 740 N N . VAL A 1 97 ? -14.594 4.115 28.548 1.00 90.56 97 VAL A N 1
ATOM 741 C CA . VAL A 1 97 ? -13.830 3.931 27.315 1.00 90.56 97 VAL A CA 1
ATOM 742 C C . VAL A 1 97 ? -14.609 4.444 26.098 1.00 90.56 97 VAL A C 1
ATOM 744 O O . VAL A 1 97 ? -14.020 5.119 25.255 1.00 90.56 97 VAL A O 1
ATOM 747 N N . GLU A 1 98 ? -15.918 4.189 26.008 1.00 88.38 98 GLU A N 1
ATOM 748 C CA . GLU A 1 98 ? -16.777 4.709 24.933 1.00 88.38 98 GLU A CA 1
ATOM 749 C C . GLU A 1 98 ? -16.876 6.242 24.951 1.00 88.38 98 GLU A C 1
ATOM 751 O O . GLU A 1 98 ? -16.819 6.882 23.897 1.00 88.38 98 GLU A O 1
ATOM 756 N N . ASP A 1 99 ? -16.985 6.854 26.130 1.00 90.12 99 ASP A N 1
ATOM 757 C CA . ASP A 1 99 ? -17.050 8.311 26.254 1.00 90.12 99 ASP A CA 1
ATOM 758 C C . ASP A 1 99 ? -15.699 8.972 25.945 1.00 90.12 99 ASP A C 1
ATOM 760 O O . ASP A 1 99 ? -15.656 9.953 25.197 1.00 90.12 99 ASP A O 1
ATOM 764 N N . LEU A 1 100 ? -14.584 8.393 26.407 1.00 86.62 100 LEU A N 1
ATOM 765 C CA . LEU A 1 100 ? -13.239 8.825 26.005 1.00 86.62 100 LEU A CA 1
ATOM 766 C C . LEU A 1 100 ? -13.027 8.665 24.495 1.00 86.62 100 LEU A C 1
ATOM 768 O O . LEU A 1 100 ? -12.437 9.539 23.865 1.00 86.62 100 LEU A O 1
ATOM 772 N N . ALA A 1 101 ? -13.555 7.599 23.890 1.00 83.88 101 ALA A N 1
ATOM 773 C CA . ALA A 1 101 ? -13.465 7.382 22.451 1.00 83.88 101 ALA A CA 1
ATOM 774 C C . ALA A 1 101 ? -14.180 8.484 21.650 1.00 83.88 101 ALA A C 1
ATOM 776 O O . ALA A 1 101 ? -13.674 8.898 20.608 1.00 83.88 101 ALA A O 1
ATOM 777 N N . LYS A 1 102 ? -15.333 8.982 22.124 1.00 86.69 102 LYS A N 1
ATOM 778 C CA . LYS A 1 102 ? -16.034 10.125 21.503 1.00 86.69 102 LYS A CA 1
ATOM 779 C C . LYS A 1 102 ? -15.218 11.414 21.618 1.00 86.69 102 LYS A C 1
ATOM 781 O O . LYS A 1 102 ? -15.169 12.185 20.662 1.00 86.69 102 LYS A O 1
ATOM 786 N N . VAL A 1 103 ? -14.560 11.639 22.759 1.00 84.50 103 VAL A N 1
ATOM 787 C CA . VAL A 1 103 ? -13.692 12.811 22.967 1.00 84.50 103 VAL A CA 1
ATOM 788 C C . VAL A 1 103 ? -12.479 12.752 22.040 1.00 84.50 103 VAL A C 1
ATOM 790 O O . VAL A 1 103 ? -12.222 13.718 21.326 1.00 84.50 103 VAL A O 1
ATOM 793 N N . VAL A 1 104 ? -11.783 11.615 21.977 1.00 84.81 104 VAL A N 1
ATOM 794 C CA . VAL A 1 104 ? -10.635 11.418 21.077 1.00 84.81 104 VAL A CA 1
ATOM 795 C C . VAL A 1 104 ? -11.046 11.607 19.615 1.00 84.81 104 VAL A C 1
ATOM 797 O O . VAL A 1 104 ? -10.360 12.313 18.883 1.00 84.81 104 VAL A O 1
ATOM 800 N N . GLU A 1 105 ? -12.196 11.067 19.202 1.00 79.38 105 GLU A N 1
ATOM 801 C CA . GLU A 1 105 ? -12.716 11.242 17.840 1.00 79.38 105 GLU A CA 1
ATOM 802 C C . GLU A 1 105 ? -13.056 12.708 17.530 1.00 79.38 105 GLU A C 1
ATOM 804 O O . GLU A 1 105 ? -12.722 13.198 16.453 1.00 79.38 105 GLU A O 1
ATOM 809 N N .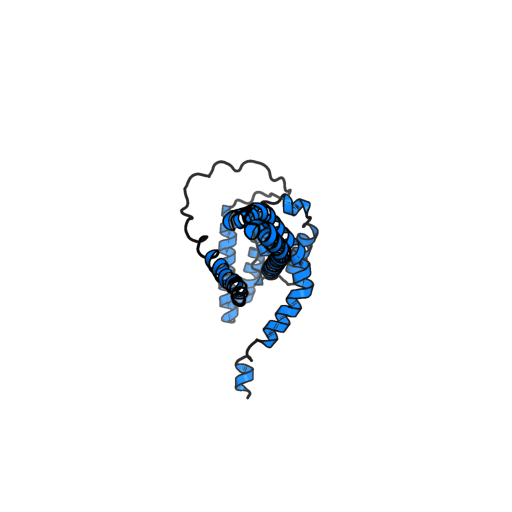 SER A 1 106 ? -13.636 13.445 18.485 1.00 80.81 106 SER A N 1
ATOM 810 C CA . SER A 1 106 ? -13.903 14.884 18.324 1.00 80.81 106 SER A CA 1
ATOM 811 C C . SER A 1 106 ? -12.633 15.735 18.210 1.00 80.81 106 SER A C 1
ATOM 813 O O . SER A 1 106 ? -12.663 16.805 17.608 1.00 80.81 106 SER A O 1
ATOM 815 N N . LEU A 1 107 ? -11.516 15.249 18.760 1.00 78.88 107 LEU A N 1
ATOM 816 C CA . LEU A 1 107 ? -10.200 15.886 18.680 1.00 78.88 107 LEU A CA 1
ATOM 817 C C . LEU A 1 107 ? -9.392 15.432 17.449 1.00 78.88 107 LEU A C 1
ATOM 819 O O . LEU A 1 107 ? -8.263 15.880 17.270 1.00 78.88 107 LEU A O 1
ATOM 823 N N . GLY A 1 108 ? -9.945 14.559 16.599 1.00 69.25 108 GLY A N 1
ATOM 824 C CA . GLY A 1 108 ? -9.277 14.045 15.398 1.00 69.25 108 GLY A CA 1
ATOM 825 C C . GLY A 1 108 ? -8.389 12.816 15.625 1.00 69.25 108 GLY A C 1
ATOM 826 O O . GLY A 1 108 ? -7.658 12.413 14.722 1.00 69.25 108 GLY A O 1
ATOM 827 N N . GLY A 1 109 ? -8.440 12.195 16.805 1.00 72.06 109 GLY A N 1
ATOM 828 C CA . GLY A 1 109 ? -7.772 10.924 17.073 1.00 72.06 109 GLY A CA 1
ATOM 829 C C . GLY A 1 109 ? -8.531 9.727 16.493 1.00 72.06 109 GLY A C 1
ATOM 830 O O . GLY A 1 109 ? -9.753 9.750 16.329 1.00 72.06 109 GLY A O 1
ATOM 831 N N . SER A 1 110 ? -7.807 8.650 16.184 1.00 65.75 110 SER A N 1
ATOM 832 C CA . SER A 1 110 ? -8.403 7.403 15.691 1.00 65.75 110 SER A CA 1
ATOM 833 C C . SER A 1 110 ? -8.738 6.458 16.847 1.00 65.75 110 SER A C 1
ATOM 835 O O . SER A 1 110 ? -7.945 6.269 17.768 1.00 65.75 110 SER A O 1
ATOM 837 N N . LYS A 1 111 ? -9.931 5.851 16.802 1.00 67.62 111 LYS A N 1
ATOM 838 C CA . LYS A 1 111 ? -10.296 4.756 17.709 1.00 67.62 111 LYS A CA 1
ATOM 839 C C . LYS A 1 111 ? -9.509 3.493 17.331 1.00 67.62 111 LYS A C 1
ATOM 841 O O . LYS A 1 111 ? -9.276 3.270 16.141 1.00 67.62 111 LYS A O 1
ATOM 846 N N . PRO A 1 112 ? -9.137 2.642 18.300 1.00 61.38 112 PRO A N 1
ATOM 847 C CA . PRO A 1 112 ? -8.533 1.352 18.009 1.00 61.38 112 PRO A CA 1
ATOM 848 C C . PRO A 1 112 ? -9.509 0.501 17.196 1.00 61.38 112 PRO A C 1
ATOM 850 O O . PRO A 1 112 ? -10.717 0.507 17.445 1.00 61.38 112 PRO A O 1
ATOM 853 N N . ALA A 1 113 ? -8.968 -0.247 16.233 1.00 58.56 113 ALA A N 1
ATOM 854 C CA . ALA A 1 113 ? -9.750 -1.048 15.292 1.00 58.56 113 ALA A CA 1
ATOM 855 C C . ALA A 1 113 ? -10.683 -2.063 15.983 1.00 58.56 113 ALA A C 1
ATOM 857 O O . ALA A 1 113 ? -11.735 -2.383 15.446 1.00 58.56 113 ALA A O 1
ATOM 858 N N . GLU A 1 114 ? -10.337 -2.517 17.192 1.00 58.97 114 GLU A N 1
ATOM 859 C CA . GLU A 1 114 ? -11.141 -3.450 17.997 1.00 58.97 114 GLU A CA 1
ATOM 860 C C . GLU A 1 114 ? -12.459 -2.854 18.524 1.00 58.97 114 GLU A C 1
ATOM 862 O O . GLU A 1 114 ? -13.355 -3.602 18.904 1.00 58.97 114 GLU A O 1
ATOM 867 N N . MET A 1 115 ? -12.590 -1.522 18.553 1.00 55.62 115 MET A N 1
ATOM 868 C CA . MET A 1 115 ? -13.793 -0.816 19.019 1.00 55.62 115 MET A CA 1
ATOM 869 C C . MET A 1 115 ? -14.680 -0.278 17.912 1.00 55.62 115 MET A C 1
ATOM 871 O O . MET A 1 115 ? -15.786 0.189 18.189 1.00 55.62 115 MET A O 1
ATOM 875 N N . MET A 1 116 ? -14.209 -0.300 16.669 1.00 58.91 116 MET A N 1
ATOM 876 C CA . MET A 1 116 ? -15.076 0.041 15.557 1.00 58.91 116 MET A CA 1
ATOM 877 C C . MET A 1 116 ? -16.045 -1.102 15.323 1.00 58.91 116 MET A C 1
ATOM 879 O O . MET A 1 116 ? -15.649 -2.247 15.103 1.00 58.91 116 MET A O 1
ATOM 883 N N . THR A 1 117 ? -17.332 -0.775 15.340 1.00 69.12 117 THR A N 1
ATOM 884 C CA . THR A 1 117 ? -18.324 -1.687 14.785 1.00 69.12 117 THR A CA 1
ATOM 885 C C . THR A 1 117 ? -18.009 -1.901 13.302 1.00 69.12 117 THR A C 1
ATOM 887 O O . THR A 1 117 ? -17.531 -0.989 12.621 1.00 69.12 117 THR A O 1
ATOM 890 N N . LEU A 1 118 ? -18.247 -3.116 12.800 1.00 64.75 118 LEU A N 1
ATOM 891 C CA . LEU A 1 118 ? -18.014 -3.450 11.389 1.00 64.75 118 LEU A CA 1
ATOM 892 C C . LEU A 1 118 ? -18.715 -2.453 10.450 1.00 64.75 118 LEU A C 1
ATOM 894 O O . LEU A 1 118 ? -18.111 -2.010 9.477 1.00 64.75 118 LEU A O 1
ATOM 898 N N . ASP A 1 119 ? -19.927 -2.021 10.805 1.00 69.06 119 ASP A N 1
ATOM 899 C CA . ASP A 1 119 ? -20.712 -1.058 10.027 1.00 69.06 119 ASP A CA 1
ATOM 900 C C . ASP A 1 119 ? -20.075 0.345 9.989 1.00 69.06 119 ASP A C 1
ATOM 902 O O . ASP A 1 119 ? -20.069 1.001 8.945 1.00 69.06 119 ASP A O 1
ATOM 906 N N . GLU A 1 120 ? -19.499 0.823 11.099 1.00 70.44 120 GLU A N 1
ATOM 907 C CA . GLU A 1 120 ? -18.789 2.111 11.132 1.00 70.44 120 GLU A CA 1
ATOM 908 C C . GLU A 1 120 ? -17.476 2.064 10.347 1.00 70.44 120 GLU A C 1
ATOM 910 O O . GLU A 1 120 ? -17.143 3.026 9.647 1.00 70.44 120 GLU A O 1
ATOM 915 N N . ALA A 1 121 ? -16.746 0.949 10.434 1.00 65.75 121 ALA A N 1
ATOM 916 C CA . ALA A 1 121 ? -15.535 0.736 9.652 1.00 65.75 121 ALA A CA 1
ATOM 917 C C . ALA A 1 121 ? -15.854 0.713 8.149 1.00 65.75 121 ALA A C 1
ATOM 919 O O . ALA A 1 121 ? -15.207 1.419 7.375 1.00 65.75 121 ALA A O 1
ATOM 920 N N . GLU A 1 122 ? -16.895 -0.016 7.735 1.00 70.06 122 GLU A N 1
ATOM 921 C CA . GLU A 1 122 ? -17.349 -0.033 6.342 1.00 70.06 122 GLU A CA 1
ATOM 922 C C . GLU A 1 122 ? -17.786 1.352 5.859 1.00 70.06 122 GLU A C 1
ATOM 924 O O . GLU A 1 122 ? -17.451 1.741 4.737 1.00 70.06 122 GLU A O 1
ATOM 929 N N . ARG A 1 123 ? -18.488 2.130 6.696 1.00 78.88 123 ARG A N 1
ATOM 930 C CA . ARG A 1 123 ? -18.906 3.488 6.330 1.00 78.88 123 ARG A CA 1
ATOM 931 C C . ARG A 1 123 ? -17.708 4.407 6.110 1.00 78.88 123 ARG A C 1
ATOM 933 O O . ARG A 1 123 ? -17.655 5.073 5.081 1.00 78.88 123 ARG A O 1
ATOM 940 N N . LYS A 1 124 ? -16.719 4.395 7.011 1.00 70.75 124 LYS A N 1
ATOM 941 C CA . LYS A 1 124 ? -15.494 5.197 6.847 1.00 70.75 124 LYS A CA 1
ATOM 942 C C . LYS A 1 124 ? -14.688 4.762 5.627 1.00 70.75 124 LYS A C 1
ATOM 944 O O . LYS A 1 124 ? -14.192 5.611 4.894 1.00 70.75 124 LYS A O 1
ATOM 949 N N . VAL A 1 125 ? -14.601 3.460 5.356 1.00 70.25 125 VAL A N 1
ATOM 950 C CA . VAL A 1 125 ? -13.944 2.951 4.142 1.00 70.25 125 VAL A CA 1
ATOM 951 C C . VAL A 1 125 ? -14.676 3.419 2.882 1.00 70.25 125 VAL A C 1
ATOM 953 O O . VAL A 1 125 ? -14.019 3.795 1.914 1.00 70.25 125 VAL A O 1
ATOM 956 N N . ARG A 1 126 ? -16.017 3.446 2.878 1.00 78.50 126 ARG A N 1
ATOM 957 C CA . ARG A 1 126 ? -16.800 3.987 1.754 1.00 78.50 126 ARG A CA 1
ATOM 958 C C . ARG A 1 126 ? -16.606 5.487 1.574 1.00 78.50 126 ARG A C 1
ATOM 960 O O . ARG A 1 126 ? -16.357 5.903 0.451 1.00 78.50 126 ARG A O 1
ATOM 967 N N . GLU A 1 127 ? -16.654 6.270 2.649 1.00 81.25 127 GLU A N 1
ATOM 968 C CA . GLU A 1 127 ? -16.417 7.721 2.600 1.00 81.25 127 GLU A CA 1
ATOM 969 C C . GLU A 1 127 ? -15.021 8.025 2.030 1.00 81.25 127 GLU A C 1
ATOM 971 O O . GLU A 1 127 ? -14.884 8.808 1.092 1.00 81.25 127 GLU A O 1
ATOM 976 N N . VAL A 1 128 ? -13.989 7.321 2.510 1.00 75.50 128 VAL A N 1
ATOM 977 C CA . VAL A 1 128 ? -12.622 7.440 1.978 1.00 75.50 128 VAL A CA 1
ATOM 978 C C . VAL A 1 128 ? -12.561 7.006 0.509 1.00 75.50 128 VAL A C 1
ATOM 980 O O . VAL A 1 128 ? -11.881 7.643 -0.289 1.00 75.50 128 VAL A O 1
ATOM 983 N N . ARG A 1 129 ? -13.286 5.950 0.121 1.00 75.75 129 ARG A N 1
ATOM 984 C CA . ARG A 1 129 ? -13.336 5.452 -1.263 1.00 75.75 129 ARG A CA 1
ATOM 985 C C . ARG A 1 129 ? -13.998 6.437 -2.224 1.00 75.75 129 ARG A C 1
ATOM 987 O O . ARG A 1 129 ? -13.526 6.567 -3.349 1.00 75.75 129 ARG A O 1
ATOM 994 N N . GLU A 1 130 ? -15.076 7.093 -1.814 1.00 83.00 130 GLU A N 1
ATOM 995 C CA . GLU A 1 130 ? -15.789 8.074 -2.640 1.00 83.00 130 GLU A CA 1
ATOM 996 C C . GLU A 1 130 ? -14.978 9.360 -2.828 1.00 83.00 130 GLU A C 1
ATOM 998 O O . GLU A 1 130 ? -15.024 9.978 -3.890 1.00 83.00 130 GLU A O 1
ATOM 1003 N N . ASP A 1 131 ? -14.180 9.721 -1.825 1.00 80.12 131 ASP A N 1
ATOM 1004 C CA . ASP A 1 131 ? -13.339 10.915 -1.837 1.00 80.12 131 ASP A CA 1
ATOM 1005 C C . ASP A 1 131 ? -11.974 10.688 -2.536 1.00 80.12 131 ASP A C 1
ATOM 1007 O O . ASP A 1 131 ? -11.222 11.628 -2.812 1.00 80.12 131 ASP A O 1
ATOM 1011 N N . LEU A 1 132 ? -11.646 9.436 -2.876 1.00 78.88 132 LEU A N 1
ATOM 1012 C CA . LEU A 1 132 ? -10.430 9.044 -3.596 1.00 78.88 132 LEU A CA 1
ATOM 1013 C C . LEU A 1 132 ? -10.579 9.235 -5.113 1.00 78.88 132 LEU A C 1
ATOM 1015 O O . LEU A 1 132 ? -10.825 8.289 -5.863 1.00 78.88 132 LEU A O 1
ATOM 1019 N N . SER A 1 133 ? -10.357 10.459 -5.592 1.00 85.75 133 SER A N 1
ATOM 1020 C CA . SER A 1 133 ? -10.146 10.721 -7.021 1.00 85.75 133 SER A CA 1
ATOM 1021 C C . SER A 1 133 ? -8.667 10.610 -7.413 1.00 85.75 133 SER A C 1
ATOM 1023 O O . SER A 1 133 ? -7.760 10.820 -6.599 1.00 85.75 133 SER A O 1
ATOM 1025 N N . PHE A 1 134 ? -8.401 10.289 -8.684 1.00 83.38 134 PHE A N 1
ATOM 1026 C CA . PHE A 1 134 ? -7.033 10.203 -9.204 1.00 83.38 134 PHE A CA 1
ATOM 1027 C C . PHE A 1 134 ? -6.294 11.545 -9.085 1.00 83.38 134 PHE A C 1
ATOM 1029 O O . PHE A 1 134 ? -5.144 11.569 -8.642 1.00 83.38 134 PHE A O 1
ATOM 1036 N N . GLU A 1 135 ? -6.953 12.667 -9.406 1.00 85.44 135 GLU A N 1
ATOM 1037 C CA . GLU A 1 135 ? -6.370 13.997 -9.209 1.00 85.44 135 GLU A CA 1
ATOM 1038 C C . GLU A 1 135 ? -6.002 14.258 -7.744 1.00 85.44 135 GLU A C 1
ATOM 1040 O O . GLU A 1 135 ? -4.910 14.763 -7.473 1.00 85.44 135 GLU A O 1
ATOM 1045 N N . LYS A 1 136 ? -6.866 13.877 -6.793 1.00 86.81 136 LYS A N 1
ATOM 1046 C CA . LYS A 1 136 ? -6.601 14.072 -5.361 1.00 86.81 136 LYS A CA 1
ATOM 1047 C C . LYS A 1 136 ? -5.398 13.254 -4.901 1.00 86.81 136 LYS A C 1
ATOM 1049 O O . LYS A 1 136 ? -4.516 13.777 -4.224 1.00 86.81 136 LYS A O 1
ATOM 1054 N N . LEU A 1 137 ? -5.301 12.001 -5.346 1.00 83.75 137 LEU A N 1
ATOM 1055 C CA . LEU A 1 137 ? -4.158 11.135 -5.049 1.00 83.75 137 LEU A CA 1
ATOM 1056 C C . LEU A 1 137 ? -2.835 11.694 -5.577 1.00 83.75 137 LEU A C 1
ATOM 1058 O O . LEU A 1 137 ? -1.806 11.562 -4.910 1.00 83.75 137 LEU A O 1
ATOM 1062 N N . MET A 1 138 ? -2.851 12.332 -6.749 1.00 85.00 138 MET A N 1
ATOM 1063 C CA . MET A 1 138 ? -1.674 12.990 -7.321 1.00 85.00 138 MET A CA 1
ATOM 1064 C C . MET A 1 138 ? -1.258 14.238 -6.534 1.00 85.00 138 MET A C 1
ATOM 1066 O O . MET A 1 138 ? -0.059 14.488 -6.414 1.00 85.00 138 MET A O 1
ATOM 1070 N N . GLN A 1 139 ? -2.218 14.981 -5.978 1.00 89.25 139 GLN A N 1
ATOM 1071 C CA . GLN A 1 139 ? -1.971 16.207 -5.208 1.00 89.25 139 GLN A CA 1
ATOM 1072 C C . GLN A 1 139 ? -1.602 15.957 -3.736 1.00 89.25 139 GLN A C 1
ATOM 1074 O O . GLN A 1 139 ? -1.004 16.831 -3.115 1.00 89.25 139 GLN A O 1
ATOM 1079 N N . MET A 1 140 ? -1.911 14.778 -3.191 1.00 83.94 140 MET A N 1
ATOM 1080 C CA . MET A 1 140 ? -1.578 14.415 -1.809 1.00 83.94 140 MET A CA 1
ATOM 1081 C C . MET A 1 140 ? -0.070 14.294 -1.556 1.00 83.94 140 MET A C 1
ATOM 1083 O O . MET A 1 140 ? 0.693 13.783 -2.387 1.00 83.94 140 MET A O 1
ATOM 1087 N N . SER A 1 141 ? 0.331 14.691 -0.350 1.00 88.00 141 SER A N 1
ATOM 1088 C CA . SER A 1 141 ? 1.668 14.445 0.196 1.00 88.00 141 SER A CA 1
ATOM 1089 C C . SER A 1 141 ? 1.910 12.946 0.447 1.00 88.00 141 SER A C 1
ATOM 1091 O O . SER A 1 141 ? 0.989 12.122 0.439 1.00 88.00 141 SER A O 1
ATOM 1093 N N . ASN A 1 142 ? 3.170 12.547 0.644 1.00 80.62 142 ASN A N 1
ATOM 1094 C CA . ASN A 1 142 ? 3.497 11.133 0.865 1.00 80.62 142 ASN A CA 1
ATOM 1095 C C . ASN A 1 142 ? 3.006 10.636 2.233 1.00 80.62 142 ASN A C 1
ATOM 1097 O O . ASN A 1 142 ? 2.635 9.471 2.365 1.00 80.62 142 ASN A O 1
ATOM 1101 N N . GLU A 1 143 ? 2.972 11.517 3.224 1.00 79.62 143 GLU A N 1
ATOM 1102 C CA . GLU A 1 143 ? 2.507 11.263 4.583 1.00 79.62 143 GLU A CA 1
ATOM 1103 C C . GLU A 1 143 ? 1.000 10.982 4.596 1.00 79.62 143 GLU A C 1
ATOM 1105 O O . GLU A 1 143 ? 0.555 9.998 5.187 1.00 79.62 143 GLU A O 1
ATOM 1110 N N . GLU A 1 144 ? 0.216 11.775 3.862 1.00 77.88 144 GLU A N 1
ATOM 1111 C CA . GLU A 1 144 ? -1.227 11.554 3.705 1.00 77.88 144 GLU A CA 1
ATOM 1112 C C . GLU A 1 144 ? -1.517 10.243 2.968 1.00 77.88 144 GLU A C 1
ATOM 1114 O O . GLU A 1 144 ? -2.401 9.487 3.370 1.00 77.88 144 GLU A O 1
ATOM 1119 N N . ARG A 1 145 ? -0.745 9.921 1.918 1.00 79.50 145 ARG A N 1
ATOM 1120 C CA . ARG A 1 145 ? -0.863 8.628 1.216 1.00 79.50 145 ARG A CA 1
ATOM 1121 C C . ARG A 1 145 ? -0.578 7.457 2.149 1.00 79.50 145 ARG A C 1
ATOM 1123 O O . ARG A 1 145 ? -1.233 6.423 2.041 1.00 79.50 145 ARG A O 1
ATOM 1130 N N . TRP A 1 146 ? 0.390 7.609 3.049 1.00 78.88 146 TRP A N 1
ATOM 1131 C CA . TRP A 1 146 ? 0.735 6.581 4.024 1.00 78.88 146 TRP A CA 1
ATOM 1132 C C . TRP A 1 146 ? -0.354 6.397 5.087 1.00 78.88 146 TRP A C 1
ATOM 1134 O O . TRP A 1 146 ? -0.732 5.263 5.375 1.00 78.88 146 TRP A O 1
ATOM 1144 N N . LEU A 1 147 ? -0.917 7.483 5.621 1.00 78.38 147 LEU A N 1
ATOM 1145 C CA . LEU A 1 147 ? -2.053 7.413 6.549 1.00 78.38 147 LEU A CA 1
ATOM 1146 C C . LEU A 1 147 ? -3.276 6.755 5.898 1.00 78.38 147 LEU A C 1
ATOM 1148 O O . LEU A 1 147 ? -3.926 5.897 6.492 1.00 78.38 147 LEU A O 1
ATOM 1152 N N . LEU A 1 148 ? -3.544 7.096 4.639 1.00 79.81 148 LEU A N 1
ATOM 1153 C CA . LEU A 1 148 ? -4.635 6.508 3.872 1.00 79.81 148 LEU A CA 1
ATOM 1154 C C . LEU A 1 148 ? -4.399 5.012 3.596 1.00 79.81 148 LEU A C 1
ATOM 1156 O O . LEU A 1 148 ? -5.321 4.205 3.700 1.00 79.81 148 LEU A O 1
ATOM 1160 N N . ALA A 1 149 ? -3.150 4.619 3.337 1.00 78.44 149 ALA A N 1
ATOM 1161 C CA . ALA A 1 149 ? -2.748 3.219 3.228 1.00 78.44 149 ALA A CA 1
ATOM 1162 C C . ALA A 1 149 ? -2.950 2.434 4.535 1.00 78.44 149 ALA A C 1
ATOM 1164 O O . ALA A 1 149 ? -3.399 1.289 4.489 1.00 78.44 149 ALA A O 1
ATOM 1165 N N . GLN A 1 150 ? -2.669 3.037 5.695 1.00 78.00 150 GLN A N 1
ATOM 1166 C CA . GLN A 1 150 ? -2.955 2.419 6.995 1.00 78.00 150 GLN A CA 1
ATOM 1167 C C . GLN A 1 150 ? -4.464 2.220 7.207 1.00 78.00 150 GLN A C 1
ATOM 1169 O O . GLN A 1 150 ? -4.874 1.173 7.707 1.00 78.00 150 GLN A O 1
ATOM 1174 N N . GLY A 1 151 ? -5.289 3.177 6.768 1.00 74.94 151 GLY A N 1
ATOM 1175 C CA . GLY A 1 151 ? -6.752 3.089 6.844 1.00 74.94 151 GLY A CA 1
ATOM 1176 C C . GLY A 1 151 ? -7.378 2.024 5.933 1.00 74.94 151 GLY A C 1
ATOM 1177 O O . GLY A 1 151 ? -8.429 1.482 6.260 1.00 74.94 151 GLY A O 1
ATOM 1178 N N . LEU A 1 152 ? -6.726 1.675 4.819 1.00 77.25 152 LEU A N 1
ATOM 1179 C CA . LEU A 1 152 ? -7.184 0.640 3.877 1.00 77.25 152 LEU A CA 1
ATOM 1180 C C . LEU A 1 152 ? -6.962 -0.801 4.381 1.00 77.25 152 LEU A C 1
ATOM 1182 O O . LEU A 1 152 ? -7.464 -1.759 3.784 1.00 77.25 152 LEU A O 1
ATOM 1186 N N . GLY A 1 153 ? -6.218 -0.969 5.476 1.00 83.69 153 GLY A N 1
ATOM 1187 C CA . GLY A 1 153 ? -6.034 -2.253 6.143 1.00 83.69 153 GLY A CA 1
ATOM 1188 C C . GLY A 1 153 ? -5.197 -3.272 5.346 1.00 83.69 153 GLY A C 1
ATOM 1189 O O . GLY A 1 153 ? -4.378 -2.906 4.498 1.00 83.69 153 GLY A O 1
ATOM 1190 N N . PRO A 1 154 ? -5.364 -4.585 5.606 1.00 82.00 154 PRO A N 1
ATOM 1191 C CA . PRO A 1 154 ? -4.494 -5.633 5.062 1.00 82.00 154 PRO A CA 1
ATOM 1192 C C . PRO A 1 154 ? -4.633 -5.846 3.546 1.00 82.00 154 PRO A C 1
ATOM 1194 O O . PRO A 1 154 ? -3.780 -6.496 2.944 1.00 82.00 154 PRO A O 1
ATOM 1197 N N . ALA A 1 155 ? -5.665 -5.291 2.906 1.00 83.50 155 ALA A N 1
ATOM 1198 C CA . ALA A 1 155 ? -5.830 -5.359 1.455 1.00 83.50 155 ALA A CA 1
ATOM 1199 C C . ALA A 1 155 ? -4.797 -4.497 0.703 1.00 83.50 155 ALA A C 1
ATOM 1201 O O . ALA A 1 155 ? -4.404 -4.841 -0.415 1.00 83.50 155 ALA A O 1
ATOM 1202 N N . PHE A 1 156 ? -4.319 -3.412 1.320 1.00 87.38 156 PHE A N 1
ATOM 1203 C CA . PHE A 1 156 ? -3.345 -2.497 0.724 1.00 87.38 156 PHE A CA 1
ATOM 1204 C C . PHE A 1 156 ? -1.979 -3.138 0.398 1.00 87.38 156 PHE A C 1
ATOM 1206 O O . PHE A 1 156 ? -1.511 -3.011 -0.732 1.00 87.38 156 PHE A O 1
ATOM 1213 N N . PRO A 1 157 ? -1.298 -3.865 1.306 1.00 86.50 157 PRO A N 1
ATOM 1214 C CA . PRO A 1 157 ? -0.032 -4.509 0.949 1.00 86.50 157 PRO A CA 1
ATOM 1215 C C . PRO A 1 157 ? -0.198 -5.543 -0.175 1.00 86.50 157 PRO A C 1
ATOM 1217 O O . PRO A 1 157 ? 0.693 -5.686 -1.011 1.00 86.50 157 PRO A O 1
ATOM 1220 N N . ILE A 1 158 ? -1.345 -6.227 -0.251 1.00 87.56 158 ILE A N 1
ATOM 1221 C CA . ILE A 1 158 ? -1.632 -7.191 -1.324 1.00 87.56 158 ILE A CA 1
ATOM 1222 C C . ILE A 1 158 ? -1.800 -6.470 -2.664 1.00 87.56 158 ILE A C 1
ATOM 1224 O O . ILE A 1 158 ? -1.225 -6.897 -3.667 1.00 87.56 158 ILE A O 1
ATOM 1228 N N . SER A 1 159 ? -2.545 -5.363 -2.696 1.00 88.44 159 SER A N 1
ATOM 1229 C CA . SER A 1 159 ? -2.709 -4.559 -3.911 1.00 88.44 159 SER A CA 1
ATOM 1230 C C . SER A 1 159 ? -1.392 -3.921 -4.360 1.00 88.44 159 SER A C 1
ATOM 1232 O O . SER A 1 159 ? -1.137 -3.819 -5.563 1.00 88.44 159 SER A O 1
ATOM 1234 N N . LEU A 1 160 ? -0.516 -3.566 -3.417 1.00 89.56 160 LEU A N 1
ATOM 1235 C CA . LEU A 1 160 ? 0.824 -3.058 -3.689 1.00 89.56 160 LEU A CA 1
ATOM 1236 C C . LEU A 1 160 ? 1.721 -4.124 -4.313 1.00 89.56 160 LEU A C 1
ATOM 1238 O O . LEU A 1 160 ? 2.360 -3.851 -5.329 1.00 89.56 160 LEU A O 1
ATOM 1242 N N . ILE A 1 161 ? 1.724 -5.344 -3.769 1.00 89.38 161 ILE A N 1
ATOM 1243 C CA . ILE A 1 161 ? 2.438 -6.479 -4.366 1.00 89.38 161 ILE A CA 1
ATOM 1244 C C . ILE A 1 161 ? 1.922 -6.732 -5.782 1.00 89.38 161 ILE A C 1
ATOM 1246 O O . ILE A 1 161 ? 2.723 -6.838 -6.704 1.00 89.38 161 ILE A O 1
ATOM 1250 N N . LEU A 1 162 ? 0.603 -6.762 -5.979 1.00 89.62 162 LEU A N 1
ATOM 1251 C CA . LEU A 1 162 ? 0.006 -7.030 -7.286 1.00 89.62 162 LEU A CA 1
ATOM 1252 C C . LEU A 1 162 ? 0.362 -5.941 -8.307 1.00 89.62 162 LEU A C 1
ATOM 1254 O O . LEU A 1 162 ? 0.765 -6.255 -9.427 1.00 89.62 162 LEU A O 1
ATOM 1258 N N . SER A 1 163 ? 0.295 -4.671 -7.906 1.00 90.75 163 SER A N 1
ATOM 1259 C CA . SER A 1 163 ? 0.685 -3.531 -8.746 1.00 90.75 163 SER A CA 1
ATOM 1260 C C . SER A 1 163 ? 2.173 -3.574 -9.097 1.00 90.75 163 SER A C 1
ATOM 1262 O O . SER A 1 163 ? 2.559 -3.312 -10.236 1.00 90.75 163 SER A O 1
ATOM 1264 N N . TYR A 1 164 ? 3.016 -3.960 -8.138 1.00 90.75 164 TYR A N 1
ATOM 1265 C CA . TYR A 1 164 ? 4.450 -4.134 -8.342 1.00 90.75 164 TYR A CA 1
ATOM 1266 C C . TYR A 1 164 ? 4.767 -5.303 -9.283 1.00 90.75 164 TYR A C 1
ATOM 1268 O O . TYR A 1 164 ? 5.607 -5.171 -10.175 1.00 90.75 164 TYR A O 1
ATOM 1276 N N . THR A 1 165 ? 4.075 -6.434 -9.131 1.00 91.88 165 THR A N 1
ATOM 1277 C CA . THR A 1 165 ? 4.187 -7.575 -10.043 1.00 91.88 165 THR A CA 1
ATOM 1278 C C . THR A 1 165 ? 3.787 -7.163 -11.451 1.00 91.88 165 THR A C 1
ATOM 1280 O O . THR A 1 165 ? 4.562 -7.383 -12.374 1.00 91.88 165 THR A O 1
ATOM 1283 N N . LEU A 1 166 ? 2.642 -6.493 -11.618 1.00 90.56 166 LEU A N 1
ATOM 1284 C CA . LEU A 1 166 ? 2.157 -6.041 -12.921 1.00 90.56 166 LEU A CA 1
ATOM 1285 C C . LEU A 1 166 ? 3.133 -5.062 -13.587 1.00 90.56 166 LEU A C 1
ATOM 1287 O O . LEU A 1 166 ? 3.442 -5.205 -14.770 1.00 90.56 166 LEU A O 1
ATOM 1291 N N . TYR A 1 167 ? 3.686 -4.123 -12.814 1.00 90.06 167 TYR A N 1
ATOM 1292 C CA . TYR A 1 167 ? 4.743 -3.226 -13.276 1.00 90.06 167 TYR A CA 1
ATOM 1293 C C . TYR A 1 167 ? 5.935 -4.009 -13.842 1.00 90.06 167 TYR A C 1
ATOM 1295 O O . TYR A 1 167 ? 6.380 -3.739 -14.959 1.00 90.06 167 TYR A O 1
ATOM 1303 N N . TRP A 1 168 ? 6.442 -5.010 -13.122 1.00 88.69 168 TRP A N 1
ATOM 1304 C CA . TRP A 1 168 ? 7.575 -5.799 -13.603 1.00 88.69 168 TRP A CA 1
ATOM 1305 C C . TRP A 1 168 ? 7.223 -6.709 -14.772 1.00 88.69 168 TRP A C 1
ATOM 1307 O O . TRP A 1 168 ? 8.013 -6.805 -15.709 1.00 88.69 168 TRP A O 1
ATOM 1317 N N . THR A 1 169 ? 6.042 -7.323 -14.777 1.00 92.06 169 THR A N 1
ATOM 1318 C CA . THR A 1 169 ? 5.571 -8.137 -15.904 1.00 92.06 169 THR A CA 1
ATOM 1319 C C . THR A 1 169 ? 5.527 -7.324 -17.194 1.00 92.06 169 THR A C 1
ATOM 1321 O O . THR A 1 169 ? 5.892 -7.839 -18.248 1.00 92.06 169 THR A O 1
ATOM 1324 N N . LEU A 1 170 ? 5.153 -6.044 -17.110 1.00 88.56 170 LEU A N 1
ATOM 1325 C CA . LEU A 1 170 ? 5.171 -5.141 -18.256 1.00 88.56 170 LEU A CA 1
ATOM 1326 C C . LEU A 1 170 ? 6.590 -4.693 -18.627 1.00 88.56 170 LEU A C 1
ATOM 1328 O O . LEU A 1 170 ? 6.903 -4.650 -19.810 1.00 88.56 170 LEU A O 1
ATOM 1332 N N . ASN A 1 171 ? 7.464 -4.398 -17.660 1.00 86.94 171 ASN A N 1
ATOM 1333 C CA . ASN A 1 171 ? 8.803 -3.855 -17.932 1.00 86.94 171 ASN A CA 1
ATOM 1334 C C . ASN A 1 171 ? 9.838 -4.902 -18.374 1.00 86.94 171 ASN A C 1
ATOM 1336 O O . ASN A 1 171 ? 10.704 -4.595 -19.194 1.00 86.94 171 ASN A O 1
ATOM 1340 N N . VAL A 1 172 ? 9.772 -6.137 -17.863 1.00 89.12 172 VAL A N 1
ATOM 1341 C CA . VAL A 1 172 ? 10.766 -7.188 -18.155 1.00 89.12 172 VAL A CA 1
ATOM 1342 C C . VAL A 1 172 ? 10.922 -7.458 -19.662 1.00 89.12 172 VAL A C 1
ATOM 1344 O O . VAL A 1 172 ? 12.069 -7.509 -20.118 1.00 89.12 172 VAL A O 1
ATOM 1347 N N . PRO A 1 173 ? 9.848 -7.574 -20.470 1.00 91.75 173 PRO A N 1
ATOM 1348 C CA . PRO A 1 173 ? 9.971 -7.732 -21.919 1.00 91.75 173 PRO A CA 1
ATOM 1349 C C . PRO A 1 173 ? 10.705 -6.572 -22.600 1.00 91.75 173 PRO A C 1
ATOM 1351 O O . PRO A 1 173 ? 11.570 -6.816 -23.440 1.00 91.75 173 PRO A O 1
ATOM 1354 N N . PHE A 1 174 ? 10.430 -5.321 -22.210 1.00 87.56 174 PHE A N 1
ATOM 1355 C CA . PHE A 1 174 ? 11.106 -4.149 -22.780 1.00 87.56 174 PHE A CA 1
ATOM 1356 C C . PHE A 1 174 ? 12.587 -4.105 -22.411 1.00 87.56 174 PHE A C 1
ATOM 1358 O O . PHE A 1 174 ? 13.424 -3.857 -23.277 1.00 87.56 174 PHE A O 1
ATOM 1365 N N . ILE A 1 175 ? 12.927 -4.401 -21.154 1.00 87.00 175 ILE A N 1
ATOM 1366 C CA . ILE A 1 175 ? 14.324 -4.470 -20.703 1.00 87.00 175 ILE A CA 1
ATOM 1367 C C . ILE A 1 175 ? 15.062 -5.591 -21.444 1.00 87.00 175 ILE A C 1
ATOM 1369 O O . ILE A 1 175 ? 16.181 -5.392 -21.915 1.00 87.00 175 ILE A O 1
ATOM 1373 N N . THR A 1 176 ? 14.423 -6.752 -21.601 1.00 89.12 176 THR A N 1
ATOM 1374 C CA . THR A 1 176 ? 14.980 -7.897 -22.338 1.00 89.12 176 THR A CA 1
ATOM 1375 C C . THR A 1 176 ? 15.210 -7.552 -23.807 1.00 89.12 176 THR A C 1
ATOM 1377 O O . THR A 1 176 ? 16.270 -7.855 -24.355 1.00 89.12 176 THR A O 1
ATOM 1380 N N . TYR A 1 177 ? 14.253 -6.873 -24.440 1.00 90.62 177 TYR A N 1
ATOM 1381 C CA . TYR A 1 177 ? 14.385 -6.410 -25.817 1.00 90.62 177 TYR A CA 1
ATOM 1382 C C . TYR A 1 177 ? 15.521 -5.387 -25.962 1.00 90.62 177 TYR A C 1
ATOM 1384 O O . TYR A 1 177 ? 16.396 -5.567 -26.804 1.00 90.62 177 TYR A O 1
ATOM 1392 N N . ALA A 1 178 ? 15.581 -4.375 -25.092 1.00 86.06 178 ALA A N 1
ATOM 1393 C CA . ALA A 1 178 ? 16.642 -3.366 -25.094 1.00 86.06 178 ALA A CA 1
ATOM 1394 C C . ALA A 1 178 ? 18.035 -3.971 -24.843 1.00 86.06 178 ALA A C 1
ATOM 1396 O O . ALA A 1 178 ? 19.026 -3.540 -25.441 1.00 86.06 178 ALA A O 1
ATOM 1397 N N . TYR A 1 179 ? 18.114 -4.994 -23.986 1.00 88.44 179 TYR A N 1
ATOM 1398 C CA . TYR A 1 179 ? 19.326 -5.777 -23.768 1.00 88.44 179 TYR A CA 1
ATOM 1399 C C . TYR A 1 179 ? 19.748 -6.502 -25.049 1.00 88.44 179 TYR A C 1
ATOM 1401 O O . TYR A 1 179 ? 20.901 -6.381 -25.469 1.00 88.44 179 TYR A O 1
ATOM 1409 N N . TYR A 1 180 ? 18.813 -7.201 -25.699 1.00 91.25 180 TYR A N 1
ATOM 1410 C CA . TYR A 1 180 ? 19.073 -7.907 -26.951 1.00 91.25 180 TYR A CA 1
ATOM 1411 C C . TYR A 1 180 ? 19.579 -6.952 -28.040 1.00 91.25 180 TYR A C 1
ATOM 1413 O O . TYR A 1 180 ? 20.587 -7.232 -28.683 1.00 91.25 180 TYR A O 1
ATOM 1421 N N . THR A 1 181 ? 18.942 -5.793 -28.217 1.00 90.56 181 THR A N 1
ATOM 1422 C CA . THR A 1 181 ? 19.303 -4.854 -29.287 1.00 90.56 181 THR A CA 1
ATOM 1423 C C . THR A 1 181 ? 20.588 -4.080 -29.021 1.00 90.56 181 THR A C 1
ATOM 1425 O O . THR A 1 181 ? 21.266 -3.722 -29.978 1.00 90.56 181 THR A O 1
ATOM 1428 N N . SER A 1 182 ? 20.929 -3.793 -27.762 1.00 87.75 182 SER A N 1
ATOM 1429 C CA . SER A 1 182 ? 22.028 -2.868 -27.426 1.00 87.75 182 SER A CA 1
ATOM 1430 C C . SER A 1 182 ? 23.292 -3.584 -26.957 1.00 87.75 182 SER A C 1
ATOM 1432 O O . SER A 1 182 ? 24.397 -3.179 -27.307 1.00 87.75 182 SER A O 1
ATOM 1434 N N . VAL A 1 183 ? 23.145 -4.652 -26.168 1.00 88.00 183 VAL A N 1
ATOM 1435 C CA . VAL A 1 183 ? 24.288 -5.360 -25.573 1.00 88.00 183 VAL A CA 1
ATOM 1436 C C . VAL A 1 183 ? 24.829 -6.414 -26.529 1.00 88.00 183 VAL A C 1
ATOM 1438 O O . VAL A 1 183 ? 26.036 -6.477 -26.745 1.00 88.00 183 VAL A O 1
ATOM 1441 N N . LEU A 1 184 ? 23.958 -7.219 -27.148 1.00 85.12 184 LEU A N 1
ATOM 1442 C CA . LEU A 1 184 ? 24.412 -8.274 -28.066 1.00 85.12 184 LEU A CA 1
ATOM 1443 C C . LEU A 1 184 ? 24.956 -7.720 -29.385 1.00 85.12 184 LEU A C 1
ATOM 1445 O O . LEU A 1 184 ? 25.820 -8.344 -29.993 1.00 85.12 184 LEU A O 1
ATOM 1449 N N . SER A 1 185 ? 24.489 -6.546 -29.809 1.00 90.88 185 SER A N 1
ATOM 1450 C CA . SER A 1 185 ? 25.026 -5.836 -30.974 1.00 90.88 185 SER A CA 1
ATOM 1451 C C . SER A 1 185 ? 26.364 -5.138 -30.696 1.00 90.88 185 SER A C 1
ATOM 1453 O O . SER A 1 185 ? 26.996 -4.646 -31.627 1.00 90.88 185 SER A O 1
ATOM 1455 N N . GLY A 1 186 ? 26.801 -5.080 -29.430 1.00 90.88 186 GLY A N 1
ATOM 1456 C CA . GLY A 1 186 ? 28.013 -4.373 -29.012 1.00 90.88 186 GLY A CA 1
ATOM 1457 C C . GLY A 1 186 ? 27.881 -2.847 -28.979 1.00 90.88 186 GLY A C 1
ATOM 1458 O O . GLY A 1 186 ? 28.886 -2.165 -28.796 1.00 90.88 186 GLY A O 1
ATOM 1459 N N . ALA A 1 187 ? 26.672 -2.298 -29.140 1.00 88.31 187 ALA A N 1
ATOM 1460 C CA . ALA A 1 187 ? 26.436 -0.854 -29.157 1.00 88.31 187 ALA A CA 1
ATOM 1461 C C . ALA A 1 187 ? 26.520 -0.203 -27.763 1.00 88.31 187 ALA A C 1
ATOM 1463 O O . ALA A 1 187 ? 26.887 0.965 -27.649 1.00 88.31 187 ALA A O 1
ATOM 1464 N N . ALA A 1 188 ? 26.186 -0.939 -26.699 1.00 90.50 188 ALA A N 1
ATOM 1465 C CA . ALA A 1 188 ? 26.217 -0.443 -25.326 1.00 90.50 188 ALA A CA 1
ATOM 1466 C C . ALA A 1 188 ? 26.650 -1.523 -24.329 1.00 90.50 188 ALA A C 1
ATOM 1468 O O . ALA A 1 188 ? 26.444 -2.720 -24.533 1.00 90.50 188 ALA A O 1
ATOM 1469 N N . SER A 1 189 ? 27.203 -1.093 -23.194 1.00 91.19 189 SER A N 1
ATOM 1470 C CA . SER A 1 189 ? 27.466 -1.989 -22.070 1.00 91.19 189 SER A CA 1
ATOM 1471 C C . SER A 1 189 ? 26.170 -2.352 -21.335 1.00 91.19 189 SER A C 1
ATOM 1473 O O . SER A 1 189 ? 25.232 -1.557 -21.241 1.00 91.19 189 SER A O 1
ATOM 1475 N N . MET A 1 190 ? 26.143 -3.540 -20.723 1.00 86.19 190 MET A N 1
ATOM 1476 C CA . MET A 1 190 ? 25.037 -3.969 -19.855 1.00 86.19 190 MET A CA 1
ATOM 1477 C C . MET A 1 190 ? 24.772 -2.971 -18.716 1.00 86.19 190 MET A C 1
ATOM 1479 O O . MET A 1 190 ? 23.620 -2.738 -18.359 1.00 86.19 190 MET A O 1
ATOM 1483 N N . SER A 1 191 ? 25.823 -2.341 -18.178 1.00 82.62 191 SER A N 1
ATOM 1484 C CA . SER A 1 191 ? 25.698 -1.319 -17.133 1.00 82.62 191 SER A CA 1
ATOM 1485 C C . SER A 1 191 ? 24.891 -0.103 -17.589 1.00 82.62 191 SER A C 1
ATOM 1487 O O . SER A 1 191 ? 24.078 0.397 -16.818 1.00 82.62 191 SER A O 1
ATOM 1489 N N . LEU A 1 192 ? 25.065 0.338 -18.839 1.00 86.75 192 LEU A N 1
ATOM 1490 C CA . LEU A 1 192 ? 24.348 1.484 -19.393 1.00 86.75 192 LEU A CA 1
ATOM 1491 C C . LEU A 1 192 ? 22.858 1.171 -19.585 1.00 86.75 192 LEU A C 1
ATOM 1493 O O . LEU A 1 192 ? 22.009 1.971 -19.202 1.00 86.75 192 LEU A O 1
ATOM 1497 N N . VAL A 1 193 ? 22.537 -0.015 -20.112 1.00 86.25 193 VAL A N 1
ATOM 1498 C CA . VAL A 1 193 ? 21.143 -0.461 -20.291 1.00 86.25 193 VAL A CA 1
ATOM 1499 C C . VAL A 1 193 ? 20.434 -0.581 -18.943 1.00 86.25 193 VAL A C 1
ATOM 1501 O O . VAL A 1 193 ? 19.314 -0.097 -18.790 1.00 86.25 193 VAL A O 1
ATOM 1504 N N . MET A 1 194 ? 21.103 -1.155 -17.940 1.00 85.81 194 MET A N 1
ATOM 1505 C CA . MET A 1 194 ? 20.547 -1.258 -16.591 1.00 85.81 194 MET A CA 1
ATOM 1506 C C . MET A 1 194 ? 20.371 0.118 -15.944 1.00 85.81 194 MET A C 1
ATOM 1508 O O . MET A 1 194 ? 19.314 0.385 -15.381 1.00 85.81 194 MET A O 1
ATOM 1512 N N . ALA A 1 195 ? 21.351 1.020 -16.060 1.00 87.25 195 ALA A N 1
ATOM 1513 C CA . ALA A 1 195 ? 21.227 2.386 -15.550 1.00 87.25 195 ALA A CA 1
ATOM 1514 C C . ALA A 1 195 ? 20.060 3.139 -16.208 1.00 87.25 195 ALA A C 1
ATOM 1516 O O . ALA A 1 195 ? 19.310 3.819 -15.512 1.00 87.25 195 ALA A O 1
ATOM 1517 N N . GLY A 1 196 ? 19.856 2.965 -17.518 1.00 87.62 196 GLY A N 1
ATOM 1518 C CA . GLY A 1 196 ? 18.710 3.518 -18.241 1.00 87.62 196 GLY A CA 1
ATOM 1519 C C . GLY A 1 196 ? 17.374 2.949 -17.758 1.00 87.62 196 GLY A C 1
ATOM 1520 O O . GLY A 1 196 ? 16.444 3.709 -17.491 1.00 87.62 196 GLY A O 1
ATOM 1521 N N . ALA A 1 197 ? 17.284 1.631 -17.566 1.00 86.31 197 ALA A N 1
ATOM 1522 C CA . ALA A 1 197 ? 16.095 0.986 -17.005 1.00 86.31 197 ALA A CA 1
ATOM 1523 C C . ALA A 1 197 ? 15.784 1.495 -15.583 1.00 86.31 197 ALA A C 1
ATOM 1525 O O . ALA A 1 197 ? 14.640 1.809 -15.262 1.00 86.31 197 ALA A O 1
ATOM 1526 N N . TYR A 1 198 ? 16.805 1.667 -14.740 1.00 84.62 198 TYR A N 1
ATOM 1527 C CA . TYR A 1 198 ? 16.623 2.239 -13.407 1.00 84.62 198 TYR A CA 1
ATOM 1528 C C . TYR A 1 198 ? 16.221 3.713 -13.457 1.00 84.62 198 TYR A C 1
ATOM 1530 O O . TYR A 1 198 ? 15.273 4.092 -12.775 1.00 84.62 198 TYR A O 1
ATOM 1538 N N . ALA A 1 199 ? 16.872 4.537 -14.276 1.00 87.25 199 ALA A N 1
ATOM 1539 C CA . ALA A 1 199 ? 16.542 5.954 -14.399 1.00 87.25 199 ALA A CA 1
ATOM 1540 C C . ALA A 1 199 ? 15.104 6.159 -14.897 1.00 87.25 199 ALA A C 1
ATOM 1542 O O . ALA A 1 199 ? 14.365 6.974 -14.347 1.00 87.25 199 ALA A O 1
ATOM 1543 N N . THR A 1 200 ? 14.680 5.360 -15.879 1.00 84.25 200 THR A N 1
ATOM 1544 C CA . THR A 1 200 ? 13.304 5.386 -16.389 1.00 84.25 200 THR A CA 1
ATOM 1545 C C . THR A 1 200 ? 12.290 4.849 -15.383 1.00 84.25 200 THR A C 1
ATOM 1547 O O . THR A 1 200 ? 11.160 5.317 -15.399 1.00 84.25 200 THR A O 1
ATOM 1550 N N . SER A 1 201 ? 12.679 3.961 -14.457 1.00 83.69 201 SER A N 1
ATOM 1551 C CA . SER A 1 201 ? 11.799 3.442 -13.394 1.00 83.69 201 SER A CA 1
ATOM 1552 C C . SER A 1 201 ? 11.494 4.428 -12.257 1.00 83.69 201 SER A C 1
ATOM 1554 O O . SER A 1 201 ? 10.488 4.272 -11.563 1.00 83.69 201 SER A O 1
ATOM 1556 N N . ILE A 1 202 ? 12.339 5.446 -12.042 1.00 84.44 202 ILE A N 1
ATOM 1557 C CA . ILE A 1 202 ? 12.187 6.425 -10.949 1.00 84.44 202 ILE A CA 1
ATOM 1558 C C . ILE A 1 202 ? 10.801 7.099 -10.950 1.00 84.44 202 ILE A C 1
ATOM 1560 O O . ILE A 1 202 ? 10.144 7.057 -9.905 1.00 84.44 202 ILE A O 1
ATOM 1564 N N . PRO A 1 203 ? 10.302 7.663 -12.072 1.00 83.88 203 PRO A N 1
ATOM 1565 C CA . PRO A 1 203 ? 8.979 8.290 -12.105 1.00 83.88 203 PRO A CA 1
ATOM 1566 C C . PRO A 1 203 ? 7.816 7.301 -11.944 1.00 83.88 203 PRO A C 1
ATOM 1568 O O . PRO A 1 203 ? 6.709 7.724 -11.625 1.00 83.88 203 PRO A O 1
ATOM 1571 N N . PHE A 1 204 ? 8.034 5.991 -12.113 1.00 84.00 204 PHE A N 1
ATOM 1572 C CA . PHE A 1 204 ? 6.967 4.995 -11.970 1.00 84.00 204 PHE A CA 1
ATOM 1573 C C . PHE A 1 204 ? 6.704 4.575 -10.527 1.00 84.00 204 PHE A C 1
ATOM 1575 O O . PHE A 1 204 ? 5.627 4.064 -10.238 1.00 84.00 204 PHE A O 1
ATOM 1582 N N . LYS A 1 205 ? 7.629 4.817 -9.593 1.00 84.12 205 LYS A N 1
ATOM 1583 C CA . LYS A 1 205 ? 7.398 4.518 -8.170 1.00 84.12 205 LYS A CA 1
ATOM 1584 C C . LYS A 1 205 ? 6.103 5.133 -7.610 1.00 84.12 205 LYS A C 1
ATOM 1586 O O . LYS A 1 205 ? 5.322 4.374 -7.035 1.00 84.12 205 LYS A O 1
ATOM 1591 N N . PRO A 1 206 ? 5.823 6.444 -7.774 1.00 84.19 206 PRO A N 1
ATOM 1592 C CA . PRO A 1 206 ? 4.554 7.014 -7.319 1.00 84.19 206 PRO A CA 1
ATOM 1593 C C . PRO A 1 206 ? 3.350 6.427 -8.067 1.00 84.19 206 PRO A C 1
ATOM 1595 O O . PRO A 1 206 ? 2.319 6.189 -7.447 1.00 84.19 206 PRO A O 1
ATOM 1598 N N . LEU A 1 207 ? 3.489 6.107 -9.359 1.00 85.50 207 LEU A N 1
ATOM 1599 C CA . LEU A 1 207 ? 2.429 5.461 -10.142 1.00 85.50 207 LEU A CA 1
ATOM 1600 C C . LEU A 1 207 ? 2.074 4.068 -9.608 1.00 85.50 207 LEU A C 1
ATOM 1602 O O . LEU A 1 207 ? 0.897 3.728 -9.565 1.00 85.50 207 LEU A O 1
ATOM 1606 N N . ILE A 1 208 ? 3.057 3.281 -9.155 1.00 88.44 208 ILE A N 1
ATOM 1607 C CA . ILE A 1 208 ? 2.808 1.972 -8.529 1.00 88.44 208 ILE A CA 1
ATOM 1608 C C . ILE A 1 208 ? 2.010 2.146 -7.234 1.00 88.44 208 ILE A C 1
ATOM 1610 O O . ILE A 1 208 ? 1.065 1.400 -7.002 1.00 88.44 208 ILE A O 1
ATOM 1614 N N . TYR A 1 209 ? 2.357 3.140 -6.411 1.00 86.44 209 TYR A N 1
ATOM 1615 C CA . TYR A 1 209 ? 1.628 3.434 -5.173 1.00 86.44 209 TYR A CA 1
ATOM 1616 C C . TYR A 1 209 ? 0.192 3.890 -5.437 1.00 86.44 209 TYR A C 1
ATOM 1618 O O . TYR A 1 209 ? -0.734 3.401 -4.798 1.00 86.44 209 TYR A O 1
ATOM 1626 N N . ILE A 1 210 ? -0.011 4.788 -6.402 1.00 86.50 210 ILE A N 1
ATOM 1627 C CA . ILE A 1 210 ? -1.348 5.257 -6.789 1.00 86.50 210 ILE A CA 1
ATOM 1628 C C . ILE A 1 210 ? -2.166 4.102 -7.365 1.00 86.50 210 ILE A C 1
ATOM 1630 O O . ILE A 1 210 ? -3.317 3.910 -6.979 1.00 86.50 210 ILE A O 1
ATOM 1634 N N . GLY A 1 211 ? -1.552 3.293 -8.233 1.00 87.00 211 GLY A N 1
ATOM 1635 C CA . GLY A 1 211 ? -2.148 2.073 -8.761 1.00 87.00 211 GLY A CA 1
ATOM 1636 C C . GLY A 1 211 ? -2.579 1.134 -7.641 1.00 87.00 211 GLY A C 1
ATOM 1637 O O . GLY A 1 211 ? -3.724 0.699 -7.634 1.00 87.00 211 GLY A O 1
ATOM 1638 N N . ALA A 1 212 ? -1.723 0.907 -6.644 1.00 89.00 212 ALA A N 1
ATOM 1639 C CA . ALA A 1 212 ? -2.046 0.083 -5.485 1.00 89.00 212 ALA A CA 1
ATOM 1640 C C . ALA A 1 212 ? -3.258 0.625 -4.719 1.00 89.00 212 ALA A C 1
ATOM 1642 O O . ALA A 1 212 ? -4.205 -0.123 -4.482 1.00 89.00 212 ALA A O 1
ATOM 1643 N N . ILE A 1 213 ? -3.284 1.922 -4.395 1.00 86.62 213 ILE A N 1
ATOM 1644 C CA . ILE A 1 213 ? -4.417 2.544 -3.693 1.00 86.62 213 ILE A CA 1
ATOM 1645 C C . ILE A 1 213 ? -5.715 2.354 -4.491 1.00 86.62 213 ILE A C 1
ATOM 1647 O O . ILE A 1 213 ? -6.698 1.864 -3.941 1.00 86.62 213 ILE A O 1
ATOM 1651 N N . LEU A 1 214 ? -5.701 2.638 -5.795 1.00 87.50 214 LEU A N 1
ATOM 1652 C CA . LEU A 1 214 ? -6.873 2.492 -6.666 1.00 87.50 214 LEU A CA 1
ATOM 1653 C C . LEU A 1 214 ? -7.324 1.041 -6.847 1.00 87.50 214 LEU A C 1
ATOM 1655 O O . LEU A 1 214 ? -8.514 0.777 -7.003 1.00 87.50 214 LEU A O 1
ATOM 1659 N N . PHE A 1 215 ? -6.388 0.094 -6.835 1.00 88.62 215 PHE A N 1
ATOM 1660 C CA . PHE A 1 215 ? -6.695 -1.325 -6.984 1.00 88.62 215 PHE A CA 1
ATOM 1661 C C . PHE A 1 215 ? -7.157 -1.961 -5.669 1.00 88.62 215 PHE A C 1
ATOM 1663 O O . PHE A 1 215 ? -7.813 -3.000 -5.684 1.00 88.62 215 PHE A O 1
ATOM 1670 N N . THR A 1 216 ? -6.850 -1.338 -4.527 1.00 86.38 216 THR A N 1
ATOM 1671 C CA . THR A 1 216 ? -7.143 -1.878 -3.192 1.00 86.38 216 THR A CA 1
ATOM 1672 C C . THR A 1 216 ? -8.616 -2.240 -2.988 1.00 86.38 216 THR A C 1
ATOM 1674 O O . THR A 1 216 ? -8.855 -3.346 -2.509 1.00 86.38 216 THR A O 1
ATOM 1677 N N . PRO A 1 217 ? -9.611 -1.426 -3.395 1.00 84.56 217 PRO A N 1
ATOM 1678 C CA . PRO A 1 217 ? -11.015 -1.807 -3.260 1.00 84.56 217 PRO A CA 1
ATOM 1679 C C . PRO A 1 217 ? -11.356 -3.078 -4.044 1.00 84.56 217 PRO A C 1
ATOM 1681 O O . PRO A 1 217 ? -11.990 -3.985 -3.519 1.00 84.56 217 PRO A O 1
ATOM 1684 N N . TRP A 1 218 ? -10.860 -3.202 -5.279 1.00 90.44 218 TRP A N 1
ATOM 1685 C CA . TRP A 1 218 ? -11.086 -4.404 -6.083 1.00 90.44 218 TRP A CA 1
ATOM 1686 C C . TRP A 1 218 ? -10.416 -5.642 -5.468 1.00 90.44 218 TRP A C 1
ATOM 1688 O O . TRP A 1 218 ? -11.001 -6.727 -5.463 1.00 90.44 218 TRP A O 1
ATOM 1698 N N . VAL A 1 219 ? -9.211 -5.482 -4.911 1.00 89.06 219 VAL A N 1
ATOM 1699 C CA . VAL A 1 219 ? -8.476 -6.543 -4.198 1.00 89.06 219 VAL A CA 1
ATOM 1700 C C . VAL A 1 219 ? -9.203 -6.956 -2.919 1.00 89.06 219 VAL A C 1
ATOM 1702 O O . VAL A 1 219 ? -9.300 -8.151 -2.639 1.00 89.06 219 VAL A O 1
ATOM 1705 N N . ALA A 1 220 ? -9.744 -6.000 -2.166 1.00 84.69 220 ALA A N 1
ATOM 1706 C CA . ALA A 1 220 ? -10.540 -6.272 -0.977 1.00 84.69 220 ALA A CA 1
ATOM 1707 C C . ALA A 1 220 ? -11.795 -7.087 -1.323 1.00 84.69 220 ALA A C 1
ATOM 1709 O O . ALA A 1 220 ? -12.050 -8.109 -0.691 1.00 84.69 220 ALA A O 1
ATOM 1710 N N . ASP A 1 221 ? -12.510 -6.702 -2.381 1.00 87.44 221 ASP A N 1
ATOM 1711 C CA . ASP A 1 221 ? -13.769 -7.343 -2.764 1.00 87.44 221 ASP A CA 1
ATOM 1712 C C . ASP A 1 221 ? -13.555 -8.743 -3.388 1.00 87.44 221 ASP A C 1
ATOM 1714 O O . ASP A 1 221 ? -14.338 -9.662 -3.149 1.00 87.44 221 ASP A O 1
ATOM 1718 N N . ASN A 1 222 ? -12.481 -8.944 -4.169 1.00 91.12 222 ASN A N 1
ATOM 1719 C CA . ASN A 1 222 ? -12.300 -10.160 -4.983 1.00 91.12 222 ASN A CA 1
ATOM 1720 C C . ASN A 1 222 ? -11.178 -11.089 -4.499 1.00 91.12 222 ASN A C 1
ATOM 1722 O O . ASN A 1 222 ? -11.321 -12.312 -4.537 1.00 91.12 222 ASN A O 1
ATOM 1726 N N . ILE A 1 223 ? -10.045 -10.535 -4.059 1.00 88.31 223 ILE A N 1
ATOM 1727 C CA . ILE A 1 223 ? -8.849 -11.320 -3.722 1.00 88.31 223 ILE A CA 1
ATOM 1728 C C . ILE A 1 223 ? -8.850 -11.733 -2.250 1.00 88.31 223 ILE A C 1
ATOM 1730 O O . ILE A 1 223 ? -8.520 -12.879 -1.942 1.00 88.31 223 ILE A O 1
ATOM 1734 N N . MET A 1 224 ? -9.247 -10.850 -1.331 1.00 85.31 224 MET A N 1
ATOM 1735 C CA . MET A 1 224 ? -9.242 -11.162 0.105 1.0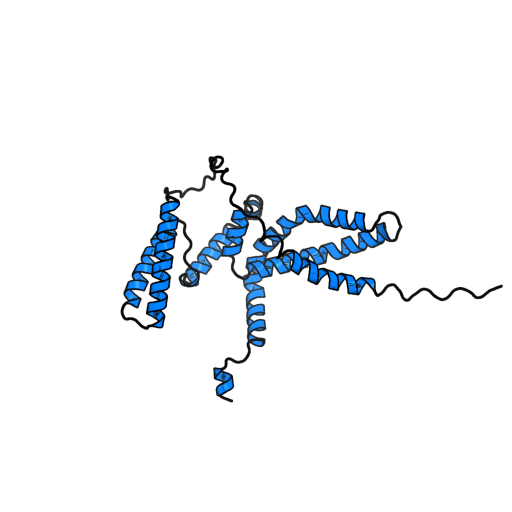0 85.31 224 MET A CA 1
ATOM 1736 C C . MET A 1 224 ? -10.088 -12.397 0.468 1.00 85.31 224 MET A C 1
ATOM 1738 O O . MET A 1 224 ? -9.598 -13.238 1.231 1.00 85.31 224 MET A 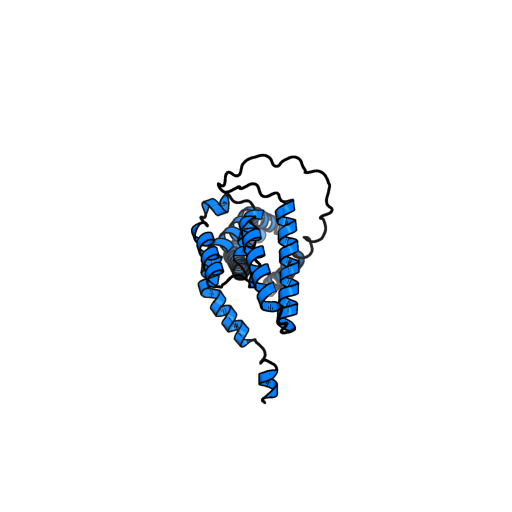O 1
ATOM 1742 N N . PRO A 1 225 ? -11.295 -12.615 -0.098 1.00 86.19 225 PRO A N 1
ATOM 1743 C CA . PRO A 1 225 ? -12.044 -13.845 0.146 1.00 86.19 225 PRO A CA 1
ATOM 1744 C C . PRO A 1 225 ? -11.297 -15.097 -0.330 1.00 86.19 225 PRO A C 1
ATOM 1746 O O . PRO A 1 225 ? -11.328 -16.122 0.349 1.00 86.19 225 PRO A O 1
ATOM 1749 N N . ALA A 1 226 ? -10.589 -15.025 -1.460 1.00 88.12 226 ALA A N 1
ATOM 1750 C CA . ALA A 1 226 ? -9.795 -16.139 -1.974 1.00 88.12 226 ALA A CA 1
ATOM 1751 C C . ALA A 1 226 ? -8.576 -16.425 -1.087 1.00 88.12 226 ALA A C 1
ATOM 1753 O O . ALA A 1 226 ? -8.320 -17.579 -0.747 1.00 88.12 226 ALA A O 1
ATOM 1754 N N . ILE A 1 227 ? -7.877 -15.378 -0.646 1.00 86.00 227 ILE A N 1
ATOM 1755 C CA . ILE A 1 227 ? -6.738 -15.485 0.269 1.00 86.00 227 ILE A CA 1
ATOM 1756 C C . ILE A 1 227 ? -7.175 -16.061 1.618 1.00 86.00 227 ILE A C 1
ATOM 1758 O O . ILE A 1 227 ? -6.525 -16.966 2.133 1.00 86.00 227 ILE A O 1
ATOM 1762 N N . SER A 1 228 ? -8.302 -15.610 2.174 1.00 81.81 228 SER A N 1
ATOM 1763 C CA . SER A 1 228 ? -8.814 -16.153 3.438 1.00 81.81 228 SER A CA 1
ATOM 1764 C C . SER A 1 228 ? -9.183 -17.637 3.322 1.00 81.81 228 SER A C 1
ATOM 1766 O O . SER A 1 228 ? -8.872 -18.416 4.220 1.00 81.81 228 SER A O 1
ATOM 1768 N N . LYS A 1 229 ? -9.782 -18.061 2.198 1.00 86.62 229 LYS A N 1
ATOM 1769 C CA . LYS A 1 229 ? -10.048 -19.480 1.905 1.00 86.62 229 LYS A CA 1
ATOM 1770 C C . LYS A 1 229 ? -8.755 -20.279 1.767 1.00 86.62 229 LYS A C 1
ATOM 1772 O O . LYS A 1 229 ? -8.667 -21.377 2.306 1.00 86.62 229 LYS A O 1
ATOM 1777 N N . PHE A 1 230 ? -7.756 -19.720 1.088 1.00 86.38 230 PHE A N 1
ATOM 1778 C CA . PHE A 1 230 ? -6.445 -20.340 0.938 1.00 86.38 230 PHE A CA 1
ATOM 1779 C C . PHE A 1 230 ? -5.768 -20.531 2.299 1.00 86.38 230 PHE A C 1
ATOM 1781 O O . PHE A 1 230 ? -5.388 -21.643 2.631 1.00 86.38 230 PHE A O 1
ATOM 1788 N N . PHE A 1 231 ? -5.705 -19.503 3.148 1.00 85.00 231 PHE A N 1
ATOM 1789 C CA . PHE A 1 231 ? -5.117 -19.637 4.484 1.00 85.00 231 PHE A CA 1
ATOM 1790 C C . PHE A 1 231 ? -5.906 -20.564 5.408 1.00 85.00 231 PHE A C 1
ATOM 1792 O O . PHE A 1 231 ? -5.290 -21.251 6.212 1.00 85.00 231 PHE A O 1
ATOM 1799 N N . LYS A 1 232 ? -7.236 -20.655 5.276 1.00 79.75 232 LYS A N 1
ATOM 1800 C CA . LYS A 1 232 ? -8.027 -21.669 5.995 1.00 79.75 232 LYS A CA 1
ATOM 1801 C C . LYS A 1 232 ? -7.647 -23.094 5.595 1.00 79.75 232 LYS A C 1
ATOM 1803 O O . LYS A 1 232 ? -7.645 -23.962 6.453 1.00 79.75 232 LYS A O 1
ATOM 1808 N N . LEU A 1 233 ? -7.284 -23.325 4.333 1.00 78.00 233 LEU A N 1
ATOM 1809 C CA . LEU A 1 233 ? -6.809 -24.632 3.866 1.00 78.00 233 LEU A CA 1
ATOM 1810 C C . LEU A 1 233 ? -5.453 -25.016 4.484 1.00 78.00 233 LEU A C 1
ATOM 1812 O O . LEU A 1 233 ? -5.179 -26.195 4.675 1.00 78.00 233 LEU A O 1
ATOM 1816 N N . PHE A 1 234 ? -4.618 -24.024 4.798 1.00 73.81 234 PHE A N 1
ATOM 1817 C CA . PHE A 1 234 ? -3.318 -24.214 5.452 1.00 73.81 234 PHE A CA 1
ATOM 1818 C C . PHE A 1 234 ? -3.357 -24.003 6.967 1.00 73.81 234 PHE A C 1
ATOM 1820 O O . PHE A 1 234 ? -2.317 -24.101 7.620 1.00 73.81 234 PHE A O 1
ATOM 1827 N N . ARG A 1 235 ? -4.530 -23.708 7.539 1.00 70.00 235 ARG A N 1
ATOM 1828 C CA . ARG A 1 235 ? -4.683 -23.621 8.985 1.00 70.00 235 ARG A CA 1
ATOM 1829 C C . ARG A 1 235 ? -4.573 -25.043 9.520 1.00 70.00 235 ARG A C 1
ATOM 1831 O O . ARG A 1 235 ? -5.385 -25.899 9.181 1.00 70.00 235 ARG A O 1
ATOM 1838 N N . LEU A 1 236 ? -3.520 -25.290 10.296 1.00 55.41 236 LEU A N 1
ATOM 1839 C CA . LEU A 1 236 ? -3.377 -26.533 11.046 1.00 55.41 236 LEU A CA 1
ATOM 1840 C C . LEU A 1 236 ? -4.648 -26.730 11.890 1.00 55.41 236 LEU A C 1
ATOM 1842 O O . LEU A 1 236 ? -5.140 -25.731 12.425 1.00 55.41 236 LEU A O 1
ATOM 1846 N N . PRO A 1 237 ? -5.187 -27.961 11.974 1.00 70.62 237 PRO A N 1
ATOM 1847 C CA . PRO A 1 237 ? -6.352 -28.233 12.805 1.00 70.62 237 PRO A CA 1
ATOM 1848 C C . PRO A 1 237 ? -6.074 -27.712 14.212 1.00 70.62 237 PRO A C 1
ATOM 1850 O O . PRO A 1 237 ? -4.993 -27.952 14.758 1.00 70.62 237 PRO A O 1
ATOM 1853 N N . ASP A 1 238 ? -7.010 -26.932 14.756 1.00 77.88 238 ASP A N 1
ATOM 1854 C CA . ASP A 1 238 ? -6.852 -26.355 16.087 1.00 77.88 238 ASP A CA 1
ATOM 1855 C C . ASP A 1 238 ? -6.652 -27.520 17.086 1.00 77.88 238 ASP A C 1
ATOM 1857 O O . ASP A 1 238 ? -7.245 -28.589 16.925 1.00 77.88 238 ASP A O 1
ATOM 1861 N N . GLU A 1 239 ? -5.815 -27.357 18.120 1.00 69.75 239 GLU A N 1
ATOM 1862 C CA . GLU A 1 239 ? -5.462 -28.447 19.060 1.00 69.75 239 GLU A CA 1
ATOM 1863 C C . GLU A 1 239 ? -6.689 -29.141 19.685 1.00 69.75 239 GLU A C 1
ATOM 1865 O O . GLU A 1 239 ? -6.616 -30.290 20.113 1.00 69.75 239 GLU A O 1
ATOM 1870 N N . GLN A 1 240 ? -7.841 -28.470 19.715 1.00 71.38 240 GLN A N 1
ATOM 1871 C CA . GLN A 1 240 ? -9.110 -29.051 20.152 1.00 71.38 240 GLN A CA 1
ATOM 1872 C C . GLN A 1 240 ? -9.653 -30.128 19.203 1.00 71.38 240 GLN A C 1
ATOM 1874 O O . GLN A 1 240 ? -10.202 -31.114 19.685 1.00 71.38 240 GLN A O 1
ATOM 1879 N N . GLU A 1 241 ? -9.484 -29.982 17.887 1.00 70.62 241 GLU A N 1
ATOM 1880 C CA . GLU A 1 241 ? -9.850 -31.016 16.907 1.00 70.62 241 GLU A CA 1
ATOM 1881 C C . GLU A 1 241 ? -8.862 -32.187 16.950 1.00 70.62 241 GLU A C 1
ATOM 1883 O O . GLU A 1 241 ? -9.251 -33.341 16.788 1.00 70.62 241 GLU A O 1
ATOM 1888 N N . LEU A 1 242 ? -7.590 -31.901 17.239 1.00 72.75 242 LEU A N 1
ATOM 1889 C CA . LEU A 1 242 ? -6.540 -32.912 17.373 1.00 72.75 242 LEU A CA 1
ATOM 1890 C C . LEU A 1 242 ? -6.692 -33.769 18.641 1.00 72.75 242 LEU A C 1
ATOM 1892 O O . LEU A 1 242 ? -6.336 -34.939 18.618 1.00 72.75 242 LEU A O 1
ATOM 1896 N N . ASN A 1 243 ? -7.254 -33.214 19.720 1.00 72.38 243 ASN A N 1
ATOM 1897 C CA . ASN A 1 243 ? -7.537 -33.935 20.970 1.00 72.38 243 ASN A CA 1
ATOM 1898 C C . ASN A 1 243 ? -8.841 -34.761 20.938 1.00 72.38 243 ASN A C 1
ATOM 1900 O O . ASN A 1 243 ? -9.146 -35.453 21.909 1.00 72.38 243 ASN A O 1
ATOM 1904 N N . GLN A 1 244 ? -9.633 -34.667 19.864 1.00 72.06 244 GLN A N 1
ATOM 1905 C CA . GLN A 1 244 ? -10.850 -35.469 19.662 1.00 72.06 244 GLN A CA 1
ATOM 1906 C C . GLN A 1 244 ? -10.630 -36.696 18.759 1.00 72.06 244 GLN A C 1
ATOM 1908 O O . GLN A 1 244 ? -11.564 -37.480 18.571 1.00 72.06 244 GLN A O 1
ATOM 1913 N N . LEU A 1 245 ? -9.419 -36.863 18.220 1.00 60.25 245 LEU A N 1
ATOM 1914 C CA . LEU A 1 245 ? -8.958 -38.021 17.444 1.00 60.25 245 LEU A CA 1
ATOM 1915 C C . LEU A 1 245 ? -8.103 -38.950 18.312 1.00 60.25 245 LEU A C 1
ATOM 1917 O O . LEU A 1 245 ? -8.231 -40.181 18.119 1.00 60.25 245 LEU A O 1
#

Radius of gyration: 27.11 Å; chains: 1; bounding box: 62×66×84 Å

pLDDT: mean 73.28, std 19.16, range [33.31, 94.31]

Organism: NCBI:txid2562239

Secondary structure (DSSP, 8-state):
---------SSSSHHHHHHHHHHHHHHHHTTTSSSS-----S--SS---S----S------HHHHHHHHHHHHHHHHHHHHHHHTT-TTHHHHHHHHHHHHHHHHHTTPPPPGGGS-HHHHHHHHHHHHHH--HHHHHHS-HHHHHHHHHHTTTHHHHHHHHHHHHHHHHHHHHHHHHHHHHTTTTSS-HHHHHHHHHHHHTTHHHHHHHHHHHHHHHHHHHHHHHHHHHHHHTSPPPHHHHTT-

Foldseek 3Di:
DDDDDDDDDDPDPPPVVVVVVVVVVVVVVVVPPPPPDDDDDPDDPPPPDDDDDDPDDPPDDVVNLVVLVVVLVVLVVVLVVCVVVVPPCNVVSVVVSVVSCVVNVSSVHDDPPVPDDPVNLVVVVVVLVVVDDLVVLVVDDPVVLVVVLVSLPPLLVVLLVVLVVVVCVVVVVVLVVCCVVCVVVVNDPPVVSVVVSVVVCVVCVSVSSSSSSNCSVVSVVPVVVVVVVVVVVVPDPDVVVVVVD